Protein AF-A0A914MQ72-F1 (afdb_monomer)

Sequence (215 aa):
MQIPTKMELYEVKQAEWTAPEDVADLFWRRIVYNSAILSMRRIFREEYEASPTGFNAIQIKKEANEELDRLIEENEKRNKDLADARVKREKEVIERLEEETLLEIERRLDRETEKAAIKTEQILSLIEQSKNFITKENLDEKVREALENPINLDYAIDLNGAKIENVQPQKCFEGIKATQRGRAFDHQPGYTLRKLDTIVRPKRREIVRDNAQNK

Solvent-accessible surface area (backbone atoms only — not comparable to full-atom values): 13576 Å² total; per-residue (Å²): 135,84,80,78,51,81,62,65,75,71,61,77,86,75,79,81,91,70,59,71,66,58,52,53,52,53,51,49,51,49,50,56,50,49,52,52,53,51,51,50,51,47,50,55,46,53,52,40,44,72,33,72,70,33,41,51,53,52,48,53,51,50,55,51,49,55,50,50,52,53,53,48,55,51,49,52,52,54,50,50,58,50,48,55,54,46,54,53,52,50,50,60,50,50,56,51,48,52,54,52,51,49,54,50,50,51,56,49,49,52,53,51,50,52,52,48,51,54,50,50,54,51,52,53,52,48,56,59,52,55,74,73,56,82,44,90,84,50,39,71,62,52,53,51,53,50,70,74,54,77,81,83,84,63,63,49,70,46,99,85,70,49,79,44,72,77,71,81,85,74,89,68,72,88,92,62,82,87,63,97,64,75,72,88,73,81,64,70,96,85,76,82,88,86,81,77,93,82,83,74,86,77,81,84,78,81,82,82,80,83,76,84,87,81,136

Mean predicted aligned error: 17.29 Å

Organism: Meloidogyne incognita (NCBI:txid6306)

Structure (mmCIF, N/CA/C/O backbone):
data_AF-A0A914MQ72-F1
#
_entry.id   AF-A0A914MQ72-F1
#
loop_
_atom_site.group_PDB
_atom_site.id
_atom_site.type_symbol
_atom_site.label_atom_id
_atom_site.label_alt_id
_atom_site.label_comp_id
_atom_site.label_asym_id
_atom_site.label_entity_id
_atom_site.label_seq_id
_atom_site.pdbx_PDB_ins_code
_atom_site.Cartn_x
_atom_site.Cartn_y
_atom_site.Cartn_z
_atom_site.occupancy
_atom_site.B_iso_or_equiv
_atom_site.auth_seq_id
_atom_site.auth_comp_id
_atom_site.auth_asym_id
_atom_site.auth_atom_id
_atom_site.pdbx_PDB_model_num
ATOM 1 N N . MET A 1 1 ? 2.028 -18.705 -32.815 1.00 50.59 1 MET A N 1
ATOM 2 C CA . MET A 1 1 ? 2.955 -19.852 -32.912 1.00 50.59 1 MET A CA 1
ATOM 3 C C . MET A 1 1 ? 2.137 -21.064 -33.305 1.00 50.59 1 MET A C 1
ATOM 5 O O . MET A 1 1 ? 1.111 -21.301 -32.682 1.00 50.59 1 MET A O 1
ATOM 9 N N . GLN A 1 2 ? 2.516 -21.744 -34.380 1.00 73.44 2 GLN A N 1
ATOM 10 C CA . GLN A 1 2 ? 1.786 -22.901 -34.892 1.00 73.44 2 GLN A CA 1
ATOM 11 C C . GLN A 1 2 ? 2.131 -24.112 -34.014 1.00 73.44 2 GLN A C 1
ATOM 13 O O . GLN A 1 2 ? 3.310 -24.360 -33.765 1.00 73.44 2 GLN A O 1
ATOM 18 N N . ILE A 1 3 ? 1.119 -24.793 -33.467 1.00 75.50 3 ILE A N 1
ATOM 19 C CA . ILE A 1 3 ? 1.327 -25.969 -32.611 1.00 75.50 3 ILE A CA 1
ATOM 20 C C . ILE A 1 3 ? 1.775 -27.115 -33.527 1.00 75.50 3 ILE A C 1
ATOM 22 O O . ILE A 1 3 ? 1.058 -27.393 -34.493 1.00 75.50 3 ILE A O 1
ATOM 26 N N . PRO A 1 4 ? 2.934 -27.751 -33.270 1.00 83.56 4 PRO A N 1
ATOM 27 C CA . PRO A 1 4 ? 3.407 -28.849 -34.099 1.00 83.56 4 PRO A CA 1
ATOM 28 C C . PRO A 1 4 ? 2.423 -30.011 -34.032 1.00 83.56 4 PRO A C 1
ATOM 30 O O . PRO A 1 4 ? 1.800 -30.286 -33.000 1.00 83.56 4 PRO A O 1
ATOM 33 N N . THR A 1 5 ? 2.271 -30.696 -35.155 1.00 88.62 5 THR A N 1
ATOM 34 C CA . THR A 1 5 ? 1.409 -31.869 -35.235 1.00 88.62 5 THR A CA 1
ATOM 35 C C . THR A 1 5 ? 1.996 -33.020 -34.421 1.00 88.62 5 THR A C 1
ATOM 37 O O . THR A 1 5 ? 3.197 -33.094 -34.155 1.00 88.62 5 THR A O 1
ATOM 40 N N . LYS A 1 6 ? 1.142 -33.975 -34.037 1.00 83.00 6 LYS A N 1
ATOM 41 C CA . LYS A 1 6 ? 1.570 -35.153 -33.271 1.00 83.00 6 LYS 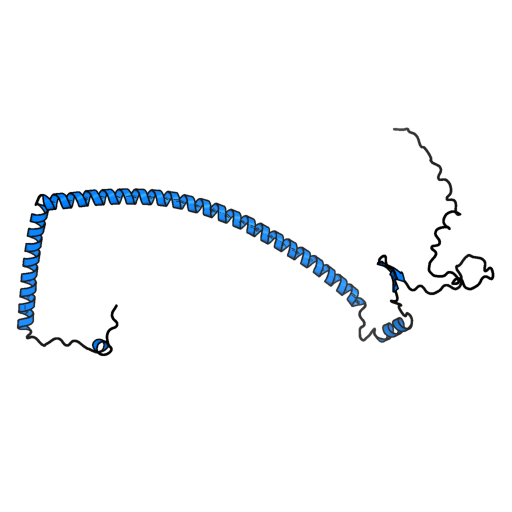A CA 1
ATOM 42 C C . LYS A 1 6 ? 2.666 -35.958 -33.984 1.00 83.00 6 LYS A C 1
ATOM 44 O O . LYS A 1 6 ? 3.462 -36.575 -33.300 1.00 83.00 6 LYS A O 1
ATOM 49 N N . MET A 1 7 ? 2.723 -35.956 -35.319 1.00 80.50 7 MET A N 1
ATOM 50 C CA . MET A 1 7 ? 3.771 -36.660 -36.071 1.00 80.50 7 MET A CA 1
ATOM 51 C C . MET A 1 7 ? 5.111 -35.921 -36.048 1.00 80.50 7 MET A C 1
ATOM 53 O O . MET A 1 7 ? 6.126 -36.546 -35.763 1.00 80.50 7 MET A O 1
ATOM 57 N N . GLU A 1 8 ? 5.114 -34.602 -36.249 1.00 83.44 8 GLU A N 1
ATOM 58 C CA . GLU A 1 8 ? 6.335 -33.780 -36.184 1.00 83.44 8 GLU A CA 1
ATOM 59 C C . GLU A 1 8 ? 6.983 -33.826 -34.792 1.00 83.44 8 GLU A C 1
ATOM 61 O O . GLU A 1 8 ? 8.204 -33.788 -34.674 1.00 83.44 8 GLU A O 1
ATOM 66 N N . LEU A 1 9 ? 6.173 -33.966 -33.733 1.00 83.94 9 LEU A N 1
ATOM 67 C CA . LEU A 1 9 ? 6.640 -34.136 -32.350 1.00 83.94 9 LEU A CA 1
ATOM 68 C C . LEU A 1 9 ? 7.516 -35.384 -32.145 1.00 83.94 9 LEU A C 1
ATOM 70 O O . LEU A 1 9 ? 8.336 -35.392 -31.227 1.00 83.94 9 LEU A O 1
ATOM 74 N N . TYR A 1 10 ? 7.344 -36.424 -32.966 1.00 86.88 10 TYR A N 1
ATOM 75 C CA . TYR A 1 10 ? 8.083 -37.687 -32.856 1.00 86.88 10 TYR A CA 1
ATOM 76 C C . TYR A 1 10 ? 9.004 -37.961 -34.059 1.00 86.88 10 TYR A C 1
ATOM 78 O O . TYR A 1 10 ? 9.643 -39.012 -34.103 1.00 86.88 10 TYR A O 1
ATOM 86 N N . GLU A 1 11 ? 9.097 -37.046 -35.030 1.00 87.38 11 GLU A N 1
ATOM 87 C CA . GLU A 1 11 ? 9.969 -37.201 -36.195 1.00 87.38 11 GLU A CA 1
ATOM 88 C C . GLU A 1 11 ? 11.421 -36.854 -35.836 1.00 87.38 11 GLU A C 1
ATOM 90 O O . GLU A 1 11 ? 11.781 -35.698 -35.608 1.00 87.38 11 GLU A O 1
ATOM 95 N N . VAL A 1 12 ? 12.289 -37.866 -35.818 1.00 87.62 12 VAL A N 1
ATOM 96 C CA . VAL A 1 12 ? 13.736 -37.659 -35.706 1.00 87.62 12 VAL A CA 1
ATOM 97 C C . VAL A 1 12 ? 14.307 -37.520 -37.110 1.00 87.62 12 VAL A C 1
ATOM 99 O O . VAL A 1 12 ? 14.385 -38.498 -37.851 1.00 87.62 12 VAL A O 1
ATOM 102 N N . LYS A 1 13 ? 14.736 -36.307 -37.474 1.00 86.44 13 LYS A N 1
ATOM 103 C CA . LYS A 1 13 ? 15.414 -36.063 -38.752 1.00 86.44 13 LYS A CA 1
ATOM 104 C C . LYS A 1 13 ? 16.750 -36.799 -38.774 1.00 86.44 13 LYS A C 1
ATOM 106 O O . LYS A 1 13 ? 17.683 -36.420 -38.068 1.00 86.44 13 LYS A O 1
ATOM 111 N N . GLN A 1 14 ? 16.833 -37.847 -39.582 1.00 86.12 14 GLN A N 1
ATOM 112 C CA . GLN A 1 14 ? 18.078 -38.562 -39.826 1.00 86.12 14 GLN A CA 1
ATOM 113 C C . GLN A 1 14 ? 18.842 -37.851 -40.941 1.00 86.12 14 GLN A C 1
ATOM 115 O O . GLN A 1 14 ? 18.290 -37.590 -42.007 1.00 86.12 14 GLN A O 1
ATOM 120 N N . ALA A 1 15 ? 20.101 -37.502 -40.680 1.00 84.44 15 ALA A N 1
ATOM 121 C CA . ALA A 1 15 ? 20.978 -37.004 -41.728 1.00 84.44 15 ALA A CA 1
ATOM 122 C C . ALA A 1 15 ? 21.384 -38.167 -42.640 1.00 84.44 15 ALA A C 1
ATOM 124 O O . ALA A 1 15 ? 21.688 -39.260 -42.157 1.00 84.44 15 ALA A O 1
ATOM 125 N N . GLU A 1 16 ? 21.401 -37.921 -43.946 1.00 89.38 16 GLU A N 1
ATOM 126 C CA . GLU A 1 16 ? 21.953 -38.874 -44.904 1.00 89.38 16 GLU A CA 1
ATOM 127 C C . GLU A 1 16 ? 23.446 -39.083 -44.624 1.00 89.38 16 GLU A C 1
ATOM 129 O O . GLU A 1 16 ? 24.170 -38.150 -44.267 1.00 89.38 16 GLU A O 1
ATOM 134 N N . TRP A 1 17 ? 23.909 -40.327 -44.759 1.00 88.00 17 TRP A N 1
ATOM 135 C CA . TRP A 1 17 ? 25.319 -40.644 -44.572 1.00 88.00 17 TRP A CA 1
ATOM 136 C C . TRP A 1 17 ? 26.129 -40.143 -45.774 1.00 88.00 17 TRP A C 1
ATOM 138 O O . TRP A 1 17 ? 25.848 -40.511 -46.913 1.00 88.00 17 TRP A O 1
ATOM 148 N N . THR A 1 18 ? 27.147 -39.324 -45.518 1.00 90.19 18 THR A N 1
ATOM 149 C CA . THR A 1 18 ? 28.091 -38.820 -46.528 1.00 90.19 18 THR A CA 1
ATOM 150 C C . THR A 1 18 ? 29.485 -39.375 -46.250 1.00 90.19 18 THR A C 1
ATOM 152 O O . THR A 1 18 ? 29.865 -39.552 -45.089 1.00 90.19 18 THR A O 1
ATOM 155 N N . ALA A 1 19 ? 30.267 -39.628 -47.302 1.00 94.69 19 ALA A N 1
ATOM 156 C CA . ALA A 1 19 ? 31.646 -40.065 -47.145 1.00 94.69 19 ALA A CA 1
ATOM 157 C C . ALA A 1 19 ? 32.471 -39.007 -46.376 1.00 94.69 19 ALA A C 1
ATOM 159 O O . ALA A 1 19 ? 32.333 -37.810 -46.642 1.00 94.69 19 ALA A O 1
ATOM 160 N N . PRO A 1 20 ? 33.354 -39.409 -45.440 1.00 92.81 20 PRO A N 1
ATOM 161 C CA . PRO A 1 20 ? 34.133 -38.459 -44.642 1.00 92.81 20 PRO A CA 1
ATOM 162 C C . PRO A 1 20 ? 35.023 -37.516 -45.466 1.00 92.81 20 PRO A C 1
ATOM 164 O O . PRO A 1 20 ? 35.240 -36.373 -45.068 1.00 92.81 20 PRO A O 1
ATOM 167 N N . GLU A 1 21 ? 35.522 -37.986 -46.611 1.00 93.31 21 GLU A N 1
ATOM 168 C CA . GLU A 1 21 ? 36.346 -37.201 -47.538 1.00 93.31 21 GLU A CA 1
ATOM 169 C C . GLU A 1 21 ? 35.548 -36.054 -48.175 1.00 93.31 21 GLU A C 1
ATOM 171 O O . GLU A 1 21 ? 35.975 -34.899 -48.124 1.00 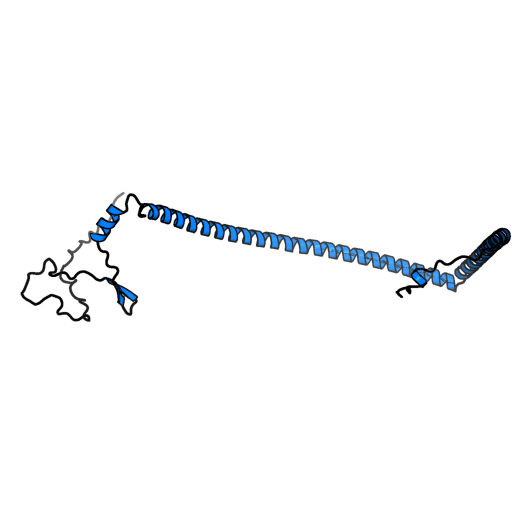93.31 21 GLU A O 1
ATOM 176 N N . ASP A 1 22 ? 34.336 -36.344 -48.658 1.00 92.81 22 ASP A N 1
ATOM 177 C CA . ASP A 1 22 ? 33.435 -35.346 -49.244 1.00 92.81 22 ASP A CA 1
ATOM 178 C C . ASP A 1 22 ? 33.014 -34.290 -48.215 1.00 92.81 22 ASP A C 1
ATOM 180 O O . ASP A 1 22 ? 32.944 -33.100 -48.521 1.00 92.81 22 ASP A O 1
ATOM 184 N N . VAL A 1 23 ? 32.765 -34.700 -46.965 1.00 92.94 23 VAL A N 1
ATOM 185 C CA . VAL A 1 23 ? 32.425 -33.771 -45.875 1.00 92.94 23 VAL A CA 1
ATOM 186 C C . VAL A 1 23 ? 33.578 -32.805 -45.606 1.00 92.94 23 VAL A C 1
ATOM 188 O O . VAL A 1 23 ? 33.343 -31.606 -45.430 1.00 92.94 23 VAL A O 1
ATOM 191 N N . ALA A 1 24 ? 34.816 -33.304 -45.590 1.00 92.69 24 ALA A N 1
ATOM 192 C CA . ALA A 1 24 ? 35.999 -32.479 -45.378 1.00 92.69 24 ALA A CA 1
ATOM 193 C C . ALA A 1 24 ? 36.209 -31.475 -46.525 1.00 92.69 24 ALA A C 1
ATOM 195 O O . ALA A 1 24 ? 36.435 -30.290 -46.258 1.00 92.69 24 ALA A O 1
ATOM 196 N N . ASP A 1 25 ? 36.068 -31.911 -47.782 1.00 94.50 25 ASP A N 1
ATOM 197 C CA . ASP A 1 25 ? 36.191 -31.032 -4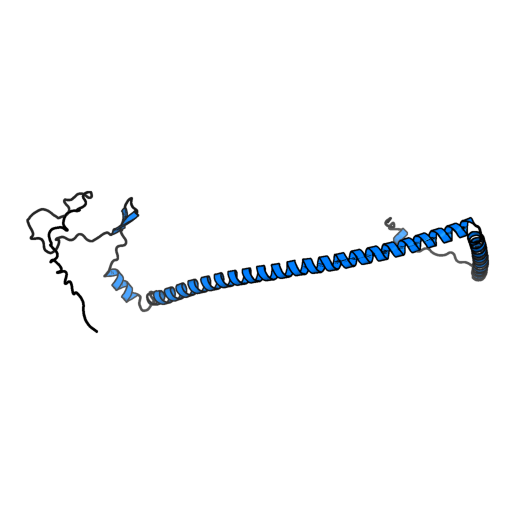8.953 1.00 94.50 25 ASP A CA 1
ATOM 198 C C . ASP A 1 25 ? 35.075 -29.972 -48.986 1.00 94.50 25 ASP A C 1
ATOM 200 O O . ASP A 1 25 ? 35.344 -28.775 -49.099 1.00 94.50 25 ASP A O 1
ATOM 204 N N . LEU A 1 26 ? 33.811 -30.361 -48.782 1.00 94.62 26 LEU A N 1
ATOM 205 C CA . LEU A 1 26 ? 32.682 -29.422 -48.734 1.00 94.62 26 LEU A CA 1
ATOM 206 C C . LEU A 1 26 ? 32.823 -28.397 -47.607 1.00 94.62 26 LEU A C 1
ATOM 208 O O . LEU A 1 26 ? 32.519 -27.214 -47.795 1.00 94.62 26 LEU A O 1
ATOM 212 N N . PHE A 1 27 ? 33.299 -28.828 -46.439 1.00 95.81 27 PHE A N 1
ATOM 213 C CA . PHE A 1 27 ? 33.549 -27.932 -45.318 1.00 95.81 27 PHE A CA 1
ATOM 214 C C . PHE A 1 27 ? 34.647 -26.920 -45.650 1.00 95.81 27 PHE A C 1
ATOM 216 O O . PHE A 1 27 ? 34.460 -25.717 -45.439 1.00 95.81 27 PHE A O 1
ATOM 223 N N . TRP A 1 28 ? 35.754 -27.380 -46.235 1.00 96.00 28 TRP A N 1
ATOM 224 C CA . TRP A 1 28 ? 36.845 -26.507 -46.652 1.00 96.00 28 TRP A CA 1
ATOM 225 C C . TRP A 1 28 ? 36.395 -25.511 -47.726 1.00 96.00 28 TRP A C 1
ATOM 227 O O . TRP A 1 28 ? 36.573 -24.304 -47.556 1.00 96.00 28 TRP A O 1
ATOM 237 N N . ARG A 1 29 ? 35.702 -25.975 -48.774 1.00 96.88 29 ARG A N 1
ATOM 238 C CA . ARG A 1 29 ? 35.129 -25.117 -49.825 1.00 96.88 29 ARG A CA 1
ATOM 239 C C . ARG A 1 29 ? 34.179 -24.073 -49.259 1.00 96.88 29 ARG A C 1
ATOM 241 O O . ARG A 1 29 ? 34.249 -22.913 -49.655 1.00 96.88 29 ARG A O 1
ATOM 248 N N . ARG A 1 30 ? 33.316 -24.453 -48.311 1.00 96.88 30 ARG A N 1
ATOM 249 C CA . ARG A 1 30 ? 32.408 -23.519 -47.631 1.00 96.88 30 ARG A CA 1
ATOM 250 C C . ARG A 1 30 ? 33.182 -22.455 -46.865 1.00 96.88 30 ARG A C 1
ATOM 252 O O . ARG A 1 30 ? 32.812 -21.286 -46.933 1.00 96.88 30 ARG A O 1
ATOM 259 N N . ILE A 1 31 ? 34.230 -22.835 -46.136 1.00 97.12 31 ILE A N 1
ATOM 260 C CA . ILE A 1 31 ? 35.060 -21.883 -45.389 1.00 97.12 31 ILE A CA 1
ATOM 261 C C . ILE A 1 31 ? 35.751 -20.912 -46.342 1.00 97.12 31 ILE A C 1
ATOM 263 O O . ILE A 1 31 ? 35.669 -19.704 -46.127 1.00 97.12 31 ILE A O 1
ATOM 267 N N . VAL A 1 32 ? 36.385 -21.421 -47.399 1.00 97.31 32 VAL A N 1
ATOM 268 C CA . VAL A 1 32 ? 37.101 -20.608 -48.394 1.00 97.31 32 VAL A CA 1
ATOM 269 C C . VAL A 1 32 ? 36.147 -19.684 -49.150 1.00 97.31 32 VAL A C 1
ATOM 271 O O . VAL A 1 32 ? 36.432 -18.504 -49.337 1.00 97.31 32 VAL A O 1
ATOM 274 N N . TYR A 1 33 ? 34.977 -20.182 -49.543 1.00 97.38 33 TYR A N 1
ATOM 275 C CA . TYR A 1 33 ? 33.951 -19.368 -50.185 1.00 97.38 33 TYR A CA 1
ATOM 276 C C . TYR A 1 33 ? 33.426 -18.282 -49.242 1.00 97.38 33 TYR A C 1
ATOM 278 O O . TYR A 1 33 ? 33.365 -17.112 -49.614 1.00 97.38 33 TYR A O 1
ATOM 286 N N . ASN A 1 34 ? 33.083 -18.640 -48.002 1.00 97.19 34 ASN A N 1
ATOM 287 C CA . ASN A 1 34 ? 32.568 -17.679 -47.032 1.00 97.19 34 ASN A CA 1
ATOM 288 C C . ASN A 1 34 ? 33.605 -16.613 -46.693 1.00 97.19 34 ASN A C 1
ATOM 290 O O . ASN A 1 34 ? 33.243 -15.444 -46.590 1.00 97.19 34 ASN A O 1
ATOM 294 N N . SER A 1 35 ? 34.878 -16.981 -46.542 1.00 97.25 35 SER A N 1
ATOM 295 C CA . SER A 1 35 ? 35.937 -16.007 -46.284 1.00 97.25 35 SER A CA 1
ATOM 296 C C . SER A 1 35 ? 36.097 -15.035 -47.457 1.00 97.25 35 SER A C 1
ATOM 298 O O . SER A 1 35 ? 36.167 -13.829 -47.225 1.00 97.25 35 SER A O 1
ATOM 300 N N . ALA A 1 36 ? 36.037 -15.523 -48.701 1.00 97.00 36 ALA A N 1
ATOM 301 C CA . ALA A 1 36 ? 36.068 -14.689 -49.902 1.00 97.00 36 ALA A CA 1
ATOM 302 C C . ALA A 1 36 ? 34.829 -13.783 -50.040 1.00 97.00 36 ALA A C 1
ATOM 304 O O . ALA A 1 36 ? 34.940 -12.609 -50.383 1.00 97.00 36 ALA A O 1
ATOM 305 N N . ILE A 1 37 ? 33.629 -14.285 -49.742 1.00 97.25 37 ILE A N 1
ATOM 306 C CA . ILE A 1 37 ? 32.400 -13.477 -49.776 1.00 97.25 37 ILE A CA 1
ATOM 307 C C . ILE A 1 37 ? 32.401 -12.421 -48.672 1.00 97.25 37 ILE A C 1
ATOM 309 O O . ILE A 1 37 ? 31.969 -11.291 -48.899 1.00 97.25 37 ILE A O 1
ATOM 313 N N . LEU A 1 38 ? 32.895 -12.757 -47.480 1.00 96.44 38 LEU A N 1
ATOM 314 C CA . LEU A 1 38 ? 33.023 -11.806 -46.379 1.00 96.44 38 LEU A CA 1
ATOM 315 C C . LEU A 1 38 ? 34.056 -10.720 -46.693 1.00 96.44 38 LEU A C 1
ATOM 317 O O . LEU A 1 38 ? 33.785 -9.552 -46.414 1.00 96.44 38 LEU A O 1
ATOM 321 N N . SER A 1 39 ? 35.191 -11.066 -47.312 1.00 97.06 39 SER A N 1
ATOM 322 C CA . SER A 1 39 ? 36.179 -10.072 -47.746 1.00 97.06 39 SER A CA 1
ATOM 323 C C . SER A 1 39 ? 35.622 -9.169 -48.850 1.00 97.06 39 SER A C 1
ATOM 325 O O . SER A 1 39 ? 35.733 -7.951 -48.738 1.00 97.06 39 SER A O 1
ATOM 327 N N . MET A 1 40 ? 34.915 -9.721 -49.842 1.00 96.25 40 MET A N 1
ATOM 328 C CA . MET A 1 40 ? 34.231 -8.928 -50.871 1.00 96.25 40 MET A CA 1
ATOM 329 C C . MET A 1 40 ? 33.163 -8.001 -50.277 1.00 96.25 40 MET A C 1
ATOM 331 O O . MET A 1 40 ? 33.120 -6.820 -50.612 1.00 96.25 40 MET A O 1
ATOM 335 N N . ARG A 1 41 ? 32.325 -8.485 -49.347 1.00 96.44 41 ARG A N 1
ATOM 336 C CA . ARG A 1 41 ? 31.336 -7.635 -48.651 1.00 96.44 41 ARG A CA 1
ATOM 337 C C . ARG A 1 41 ? 31.994 -6.521 -47.855 1.00 96.44 41 ARG A C 1
ATOM 339 O O . ARG A 1 41 ? 31.415 -5.444 -47.759 1.00 96.44 41 ARG A O 1
ATOM 346 N N . ARG A 1 42 ? 33.154 -6.785 -47.254 1.00 95.38 42 ARG A N 1
ATOM 347 C CA . ARG A 1 42 ? 33.923 -5.766 -46.544 1.00 95.38 42 ARG A CA 1
ATOM 348 C C . ARG A 1 42 ? 34.411 -4.686 -47.506 1.00 95.38 42 ARG A C 1
ATOM 350 O O . ARG A 1 42 ? 34.147 -3.525 -47.237 1.00 95.38 42 ARG A O 1
ATOM 357 N N . ILE A 1 43 ? 35.008 -5.066 -48.634 1.00 95.44 43 ILE A N 1
ATOM 358 C CA . ILE A 1 43 ? 35.453 -4.116 -49.665 1.00 95.44 43 ILE A CA 1
ATOM 359 C C . ILE A 1 43 ? 34.266 -3.284 -50.161 1.00 95.44 43 ILE A C 1
ATOM 361 O O . ILE A 1 43 ? 34.316 -2.064 -50.119 1.00 95.44 43 ILE A O 1
ATOM 365 N N . PHE A 1 44 ? 33.145 -3.912 -50.532 1.00 94.31 44 PHE A N 1
ATOM 366 C CA . PHE A 1 44 ? 31.963 -3.168 -50.986 1.00 94.31 44 PHE A CA 1
ATOM 367 C C . PHE A 1 44 ? 31.359 -2.262 -49.915 1.00 94.31 44 PHE A C 1
ATOM 369 O O . PHE A 1 44 ? 30.779 -1.233 -50.248 1.00 94.31 44 PHE A O 1
ATOM 376 N N . ARG A 1 45 ? 31.478 -2.627 -48.635 1.00 90.75 45 ARG A N 1
ATOM 377 C CA . ARG A 1 45 ? 31.096 -1.750 -47.529 1.00 90.75 45 ARG A CA 1
ATOM 378 C C . ARG A 1 45 ? 32.029 -0.547 -47.449 1.00 90.75 45 ARG A C 1
ATOM 380 O O . ARG A 1 45 ? 31.526 0.561 -47.379 1.00 90.75 45 ARG A O 1
ATOM 387 N N . GLU A 1 46 ? 33.339 -0.758 -47.478 1.00 89.38 46 GLU A N 1
ATOM 388 C CA . GLU A 1 46 ? 34.335 0.319 -47.426 1.00 89.38 46 GLU A CA 1
ATOM 389 C C . GLU A 1 46 ? 34.164 1.283 -48.616 1.00 89.38 46 GLU A C 1
ATOM 391 O O . GLU A 1 46 ? 34.115 2.492 -48.419 1.00 89.38 46 GLU A O 1
ATOM 396 N N . GLU A 1 47 ? 33.933 0.764 -49.825 1.00 88.12 47 GLU A N 1
ATOM 397 C CA . GLU A 1 47 ? 33.615 1.559 -51.023 1.00 88.12 47 GLU A CA 1
ATOM 398 C C . GLU A 1 47 ? 32.284 2.313 -50.894 1.00 88.12 47 GLU A C 1
ATOM 400 O O . GLU A 1 47 ? 32.164 3.476 -51.282 1.00 88.12 47 GLU A O 1
ATOM 405 N N . TYR A 1 48 ? 31.261 1.669 -50.327 1.00 87.06 48 TYR A N 1
ATOM 406 C CA . TYR A 1 48 ? 29.979 2.319 -50.073 1.00 87.06 48 TYR A CA 1
ATOM 407 C C . TYR A 1 48 ? 30.118 3.449 -49.050 1.00 87.06 48 TYR A C 1
ATOM 409 O O . TYR A 1 48 ? 29.535 4.510 -49.237 1.00 87.06 48 TYR A O 1
ATOM 417 N N . GLU A 1 49 ? 30.891 3.239 -47.987 1.00 83.19 49 GLU A N 1
ATOM 418 C CA . GLU A 1 49 ? 31.162 4.235 -46.949 1.00 83.19 49 GLU A CA 1
ATOM 419 C C . GLU A 1 49 ? 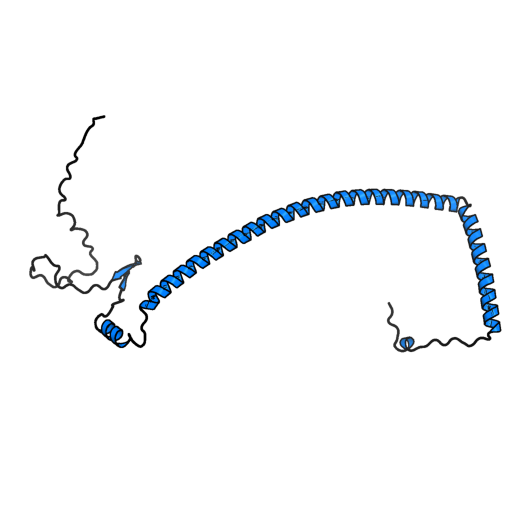32.036 5.388 -47.471 1.00 83.19 49 GLU A C 1
ATOM 421 O O . GLU A 1 49 ? 31.806 6.535 -47.091 1.00 83.19 49 GLU A O 1
ATOM 426 N N . ALA A 1 50 ? 32.982 5.106 -48.375 1.00 84.75 50 ALA A N 1
ATOM 427 C CA . ALA A 1 50 ? 33.799 6.105 -49.067 1.00 84.75 50 ALA A CA 1
ATOM 428 C C . ALA A 1 50 ? 33.020 6.878 -50.149 1.00 84.75 50 ALA A C 1
ATOM 430 O O . ALA A 1 50 ? 33.363 8.018 -50.468 1.00 84.75 50 ALA A O 1
ATOM 431 N N . SER A 1 51 ? 31.961 6.284 -50.706 1.00 87.19 51 SER A N 1
ATOM 432 C CA . SER A 1 51 ? 31.039 6.968 -51.611 1.00 87.19 51 SER A CA 1
ATOM 433 C C . SER A 1 51 ? 30.323 8.119 -50.886 1.00 87.19 51 SER A C 1
ATOM 435 O O . SER A 1 51 ? 29.936 7.975 -49.721 1.00 87.19 51 SER A O 1
ATOM 437 N N . PRO A 1 52 ? 30.059 9.256 -51.563 1.00 80.50 52 PRO A N 1
ATOM 438 C CA . PRO A 1 52 ? 29.374 10.401 -50.958 1.00 80.50 52 PRO A CA 1
ATOM 439 C C . PRO A 1 52 ? 28.018 10.029 -50.338 1.00 80.50 52 PRO A C 1
ATOM 441 O O . PRO A 1 52 ? 27.614 10.605 -49.331 1.00 80.50 52 PRO A O 1
ATOM 444 N N . THR A 1 53 ? 27.321 9.032 -50.892 1.00 80.50 53 THR A N 1
ATOM 445 C CA . THR A 1 53 ? 26.048 8.542 -50.346 1.00 80.50 53 THR A CA 1
ATOM 446 C C . THR A 1 53 ? 26.218 7.843 -48.994 1.00 80.50 53 THR A C 1
ATOM 448 O O . THR A 1 53 ? 25.420 8.085 -48.087 1.00 80.50 53 THR A O 1
ATOM 451 N N . GLY A 1 54 ? 27.238 6.994 -48.829 1.00 81.25 54 GLY A N 1
ATOM 452 C CA . GLY A 1 54 ? 27.487 6.312 -47.558 1.00 81.25 54 GLY A CA 1
ATOM 453 C C . GLY A 1 54 ? 28.070 7.243 -46.504 1.00 81.25 54 GLY A C 1
ATOM 454 O O . GLY A 1 54 ? 27.637 7.178 -45.354 1.00 81.25 54 GLY A O 1
ATOM 455 N N . PHE A 1 55 ? 28.949 8.169 -46.895 1.00 80.50 55 PHE A N 1
ATOM 456 C CA . PHE A 1 55 ? 29.465 9.206 -46.000 1.00 80.50 55 PHE A CA 1
ATOM 457 C C . PHE A 1 55 ? 28.333 10.065 -45.414 1.00 80.50 55 PHE A C 1
ATOM 459 O O . PHE A 1 55 ? 28.222 10.189 -44.193 1.00 80.50 55 PHE A O 1
ATOM 466 N N . ASN A 1 56 ? 27.424 10.559 -46.264 1.00 84.38 56 ASN A N 1
ATOM 467 C CA . ASN A 1 56 ? 26.249 11.315 -45.822 1.00 84.38 56 ASN A CA 1
ATOM 468 C C . ASN A 1 56 ? 25.352 10.479 -44.895 1.00 84.38 56 ASN A C 1
ATOM 470 O O . ASN A 1 56 ? 24.880 10.974 -43.876 1.00 84.38 56 ASN A O 1
ATOM 474 N N . ALA A 1 57 ? 25.148 9.193 -45.197 1.00 85.44 57 ALA A N 1
ATOM 475 C CA . ALA A 1 57 ? 24.357 8.307 -44.345 1.00 85.44 57 ALA A CA 1
ATOM 476 C C . ALA A 1 57 ? 25.007 8.060 -42.970 1.00 85.44 57 ALA A C 1
ATOM 478 O O . ALA A 1 57 ? 24.299 7.957 -41.968 1.00 85.44 57 ALA A O 1
ATOM 479 N N . ILE A 1 58 ? 26.338 7.960 -42.903 1.00 85.94 58 ILE A N 1
ATOM 480 C CA . ILE A 1 58 ? 27.075 7.851 -41.636 1.00 85.94 58 ILE A CA 1
ATOM 481 C C . ILE A 1 58 ? 26.943 9.146 -40.840 1.00 85.94 58 ILE A C 1
ATOM 483 O O . ILE A 1 58 ? 26.708 9.092 -39.635 1.00 85.94 58 ILE A O 1
ATOM 487 N N . GLN A 1 59 ? 27.077 10.296 -41.498 1.00 86.75 59 GLN A N 1
ATOM 488 C CA . GLN A 1 59 ? 26.971 11.593 -40.844 1.00 86.75 59 GLN A CA 1
ATOM 489 C C . GLN A 1 59 ? 25.568 11.825 -40.271 1.00 86.75 59 GLN A C 1
ATOM 491 O O . GLN A 1 59 ? 25.451 12.108 -39.084 1.00 86.75 59 GLN A O 1
ATOM 496 N N . ILE A 1 60 ? 24.514 11.571 -41.052 1.00 89.56 60 ILE A N 1
ATOM 497 C CA . ILE A 1 60 ? 23.120 11.670 -40.587 1.00 89.56 60 ILE A CA 1
ATOM 498 C C . ILE A 1 60 ? 22.880 10.760 -39.376 1.00 89.56 60 ILE A C 1
ATOM 500 O O . ILE A 1 60 ? 22.224 11.153 -38.419 1.00 89.56 60 ILE A O 1
ATOM 504 N N . LYS A 1 61 ? 23.431 9.539 -39.382 1.00 91.81 61 LYS A N 1
ATOM 505 C CA . LYS A 1 61 ? 23.319 8.627 -38.233 1.00 91.81 61 LYS A CA 1
ATOM 506 C C . LYS A 1 61 ? 24.038 9.146 -36.993 1.00 91.81 61 LYS A C 1
ATOM 508 O O . LYS A 1 61 ? 23.532 8.957 -35.894 1.00 91.81 61 LYS A O 1
ATOM 513 N N . LYS A 1 62 ? 25.214 9.757 -37.155 1.00 93.38 62 LYS A N 1
ATOM 514 C CA . LYS A 1 62 ? 25.950 10.360 -36.037 1.00 93.38 62 LYS A CA 1
ATOM 515 C C . LYS A 1 62 ? 25.166 11.524 -35.444 1.00 93.38 62 LYS A C 1
ATOM 517 O O . LYS A 1 62 ? 24.926 11.516 -34.246 1.00 93.38 62 LYS A O 1
ATOM 522 N N . GLU A 1 63 ? 24.695 12.438 -36.286 1.00 94.25 63 GLU A N 1
ATOM 523 C CA . GLU A 1 63 ? 23.881 13.585 -35.869 1.00 94.25 63 GLU A CA 1
ATOM 524 C C . GLU A 1 63 ? 22.595 13.132 -35.159 1.00 94.25 63 GLU A C 1
ATOM 526 O O . GLU A 1 63 ? 22.273 13.638 -34.087 1.00 94.25 63 GLU A O 1
ATOM 531 N N . ALA A 1 64 ? 21.911 12.111 -35.688 1.00 94.50 64 ALA A N 1
ATOM 532 C CA . ALA A 1 64 ? 20.716 11.546 -35.063 1.00 94.50 64 ALA A CA 1
ATOM 533 C C . ALA A 1 64 ? 21.001 10.887 -33.702 1.00 94.50 64 ALA A C 1
ATOM 535 O O . ALA A 1 64 ? 20.196 11.007 -32.781 1.00 94.50 64 ALA A O 1
ATOM 536 N N . ASN A 1 65 ? 22.134 10.193 -33.558 1.00 95.25 65 ASN A N 1
ATOM 537 C CA . ASN A 1 65 ? 22.527 9.603 -32.278 1.00 95.25 65 ASN A CA 1
ATOM 538 C C . ASN A 1 65 ? 22.877 10.688 -31.251 1.00 95.25 65 ASN A C 1
ATOM 540 O O . ASN A 1 65 ? 22.441 10.602 -30.111 1.00 95.25 65 ASN A O 1
ATOM 544 N N . GLU A 1 66 ? 23.602 11.732 -31.657 1.00 96.62 66 GLU A N 1
ATOM 545 C CA . GLU A 1 66 ? 23.923 12.863 -30.781 1.00 96.62 66 GLU A CA 1
ATOM 546 C C . GLU A 1 66 ? 22.665 13.618 -30.332 1.00 96.62 66 GLU A C 1
ATOM 548 O O . GLU A 1 66 ? 22.571 14.047 -29.182 1.00 96.62 66 GLU A O 1
ATOM 553 N N . GLU A 1 67 ? 21.684 13.788 -31.223 1.00 96.44 67 GLU A N 1
ATOM 554 C CA . GLU A 1 67 ? 20.382 14.358 -30.872 1.00 96.44 67 GLU A CA 1
ATOM 555 C C . GLU A 1 67 ? 19.632 13.458 -29.884 1.00 96.44 67 GLU A C 1
ATOM 557 O O . GLU A 1 67 ? 19.120 13.942 -28.872 1.00 96.44 67 GLU A O 1
ATOM 562 N N . LEU A 1 68 ? 19.608 12.148 -30.142 1.00 97.31 68 LEU A N 1
ATOM 563 C CA . LEU A 1 68 ? 18.976 11.173 -29.260 1.00 97.31 68 LEU A CA 1
ATOM 564 C C . LEU A 1 68 ? 19.590 11.202 -27.855 1.00 97.31 68 LEU A C 1
ATOM 566 O O . LEU A 1 68 ? 18.845 11.247 -26.877 1.00 97.31 68 LEU A O 1
ATOM 570 N N . ASP A 1 69 ? 20.918 11.239 -27.750 1.00 97.50 69 ASP A N 1
ATOM 571 C CA . ASP A 1 69 ? 21.625 11.292 -26.469 1.00 97.50 69 ASP A CA 1
ATOM 572 C C . ASP A 1 69 ? 21.240 12.553 -25.677 1.00 97.50 69 ASP A C 1
ATOM 574 O O . ASP A 1 69 ? 20.888 12.470 -24.499 1.00 97.50 69 ASP A O 1
ATOM 578 N N . ARG A 1 70 ? 21.174 13.719 -26.337 1.00 97.69 70 ARG A N 1
ATOM 579 C CA . ARG A 1 70 ? 20.717 14.972 -25.703 1.00 97.69 70 ARG A CA 1
ATOM 580 C C . ARG A 1 70 ? 19.277 14.876 -25.201 1.00 97.69 70 ARG A C 1
ATOM 582 O O . ARG A 1 70 ? 18.973 15.342 -24.101 1.00 97.69 70 ARG A O 1
ATOM 589 N N . LEU A 1 71 ? 18.384 14.279 -25.991 1.00 97.94 71 LEU A N 1
ATOM 590 C CA . LEU A 1 71 ? 16.980 14.101 -25.614 1.00 97.94 71 LEU A CA 1
ATOM 591 C C . LEU A 1 71 ? 16.824 13.139 -24.431 1.00 97.94 71 LEU A C 1
ATOM 593 O O . LEU A 1 71 ? 15.968 13.367 -23.571 1.00 97.94 71 LEU A O 1
ATOM 597 N N . ILE A 1 72 ? 17.647 12.089 -24.366 1.00 98.12 72 ILE A N 1
ATOM 598 C CA . ILE A 1 72 ? 17.694 11.160 -23.233 1.00 98.12 72 ILE A CA 1
ATOM 599 C C . ILE A 1 72 ? 18.154 11.898 -21.976 1.00 98.12 72 ILE A C 1
ATOM 601 O O . ILE A 1 72 ? 17.465 11.832 -20.960 1.00 98.12 72 ILE A O 1
ATOM 605 N N . GLU A 1 73 ? 19.240 12.670 -22.043 1.00 98.12 73 GLU A N 1
ATOM 606 C CA . GLU A 1 73 ? 19.731 13.450 -20.900 1.00 98.12 73 GLU A CA 1
ATOM 607 C C . GLU A 1 73 ? 18.685 14.442 -20.371 1.00 98.12 73 GLU A C 1
ATOM 609 O O . GLU A 1 73 ? 18.514 14.607 -19.158 1.00 98.12 73 GLU A O 1
ATOM 614 N N . GLU A 1 74 ? 17.961 15.116 -21.266 1.00 98.25 74 GLU A N 1
ATOM 615 C CA . GLU A 1 74 ? 16.887 16.028 -20.877 1.00 98.25 74 GLU A CA 1
ATOM 616 C C . GLU A 1 74 ? 15.709 15.274 -20.239 1.00 98.25 74 GLU A C 1
ATOM 618 O O . GLU A 1 74 ? 15.137 15.722 -19.242 1.00 98.25 74 GLU A O 1
ATOM 623 N N . ASN A 1 75 ? 15.368 14.099 -20.774 1.00 98.38 75 ASN A N 1
ATOM 624 C CA . ASN A 1 75 ? 14.342 13.230 -20.206 1.00 98.38 75 ASN A CA 1
ATOM 625 C C . ASN A 1 75 ? 14.721 12.750 -18.802 1.00 98.38 75 ASN A C 1
ATOM 627 O O . ASN A 1 75 ? 13.903 12.826 -17.888 1.00 98.38 75 ASN A O 1
ATOM 631 N N . GLU A 1 76 ? 15.970 12.336 -18.605 1.00 98.25 76 GLU A N 1
ATOM 632 C CA . GLU A 1 76 ? 16.477 11.924 -17.301 1.00 98.25 76 GLU A CA 1
ATOM 633 C C . GLU A 1 76 ? 16.419 13.054 -16.275 1.00 98.25 76 GLU A C 1
ATOM 635 O O . GLU A 1 76 ? 16.007 12.817 -15.139 1.00 98.25 76 GLU A O 1
ATOM 640 N N . LYS A 1 77 ? 16.785 14.284 -16.659 1.00 98.19 77 LYS A N 1
ATOM 641 C CA . LYS A 1 77 ? 16.660 15.466 -15.788 1.00 98.19 77 LYS A CA 1
ATOM 642 C C . LYS A 1 77 ? 15.203 15.698 -15.384 1.00 98.19 77 LYS A C 1
ATOM 644 O O . LYS A 1 77 ? 14.906 15.743 -14.194 1.00 98.19 77 LYS A O 1
ATOM 649 N N . ARG A 1 78 ? 14.281 15.714 -16.354 1.00 98.06 78 ARG A N 1
ATOM 650 C CA . ARG A 1 78 ? 12.838 15.868 -16.089 1.00 98.06 78 ARG A CA 1
ATOM 651 C C . ARG A 1 78 ? 12.284 14.753 -15.196 1.00 98.06 78 ARG A C 1
ATOM 653 O O . ARG A 1 78 ? 11.463 15.013 -14.318 1.00 98.06 78 ARG A O 1
ATOM 660 N N . ASN A 1 79 ? 12.737 13.515 -15.389 1.00 98.12 79 ASN A N 1
ATOM 661 C CA . ASN A 1 79 ? 12.322 12.383 -14.563 1.00 98.12 79 ASN A CA 1
ATOM 662 C C . ASN A 1 79 ? 12.844 12.491 -13.130 1.00 98.12 79 ASN A C 1
ATOM 664 O O . ASN A 1 79 ? 12.105 12.143 -12.211 1.00 98.12 79 ASN A O 1
ATOM 668 N N . LYS A 1 80 ? 14.075 12.982 -12.931 1.00 98.12 80 LYS A N 1
ATOM 669 C CA . LYS A 1 80 ? 14.641 13.243 -11.598 1.00 98.12 80 LYS A CA 1
ATOM 670 C C . LYS A 1 80 ? 13.823 14.299 -10.858 1.00 98.12 80 LYS A C 1
ATOM 672 O O . LYS A 1 80 ? 13.342 14.018 -9.764 1.00 98.12 80 LYS A O 1
ATOM 677 N N . ASP A 1 81 ? 13.542 15.432 -11.499 1.00 97.75 81 ASP A N 1
ATOM 678 C CA . ASP A 1 81 ? 12.727 16.499 -10.902 1.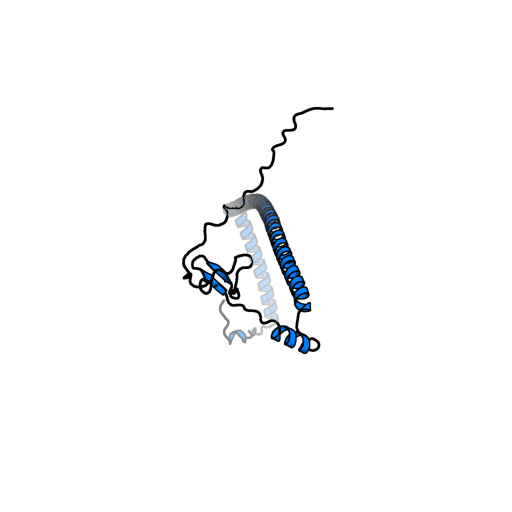00 97.75 81 ASP A CA 1
ATOM 679 C C . ASP A 1 81 ? 11.320 15.998 -10.524 1.00 97.75 81 ASP A C 1
ATOM 681 O O . ASP A 1 81 ? 10.791 16.289 -9.446 1.00 97.75 81 ASP A O 1
ATOM 685 N N . LEU A 1 82 ? 10.708 15.192 -11.399 1.00 98.00 82 LEU A N 1
ATOM 686 C CA . LEU A 1 82 ? 9.395 14.604 -11.149 1.00 98.00 82 LEU A CA 1
ATOM 687 C C . LEU A 1 82 ? 9.429 13.556 -10.029 1.00 98.00 82 LEU A C 1
ATOM 689 O O . LEU A 1 82 ? 8.472 13.466 -9.257 1.00 98.00 82 LEU A O 1
ATOM 693 N N . ALA A 1 83 ? 10.498 12.764 -9.935 1.00 98.06 83 ALA A N 1
ATOM 694 C CA . ALA A 1 83 ? 10.694 11.802 -8.857 1.00 98.06 83 ALA A CA 1
ATOM 695 C C . ALA A 1 83 ? 10.823 12.518 -7.507 1.00 98.06 83 ALA A C 1
ATOM 697 O O . ALA A 1 83 ? 10.108 12.165 -6.570 1.00 98.06 83 ALA A O 1
ATOM 698 N N . ASP A 1 84 ? 11.612 13.588 -7.430 1.00 97.69 84 ASP A N 1
ATOM 699 C CA . ASP A 1 84 ? 11.752 14.390 -6.212 1.00 97.69 84 ASP A CA 1
ATOM 700 C C . ASP A 1 84 ? 10.417 15.027 -5.792 1.00 97.69 84 ASP A C 1
ATOM 702 O O . ASP A 1 84 ? 10.056 15.033 -4.611 1.00 97.69 84 ASP A O 1
ATOM 706 N N . ALA A 1 85 ? 9.628 15.511 -6.756 1.00 97.50 85 ALA A N 1
ATOM 707 C CA . ALA A 1 85 ? 8.284 16.025 -6.499 1.00 97.50 85 ALA A CA 1
ATOM 708 C C . ALA A 1 85 ? 7.294 14.934 -6.043 1.00 97.50 85 ALA A C 1
ATOM 710 O O . ALA A 1 85 ? 6.387 15.213 -5.255 1.00 97.50 85 ALA A O 1
ATOM 711 N N . ARG A 1 86 ? 7.428 13.689 -6.523 1.00 97.75 86 ARG A N 1
ATOM 712 C CA . ARG A 1 86 ? 6.635 12.548 -6.026 1.00 97.75 86 ARG A CA 1
ATOM 713 C C . ARG A 1 86 ? 7.001 12.217 -4.587 1.00 97.75 86 ARG A C 1
ATOM 715 O O . ARG A 1 86 ? 6.100 12.168 -3.763 1.00 97.75 86 ARG A O 1
ATOM 722 N N . VAL A 1 87 ? 8.292 12.117 -4.274 1.00 98.12 87 VAL A N 1
ATOM 723 C CA . VAL A 1 87 ? 8.772 11.820 -2.916 1.00 98.12 87 VAL A CA 1
ATOM 724 C C . VAL A 1 87 ? 8.277 12.859 -1.909 1.00 98.12 87 VAL A C 1
ATOM 726 O O . VAL A 1 87 ? 7.852 12.497 -0.817 1.00 98.12 87 VAL A O 1
ATOM 729 N N . LYS A 1 88 ? 8.281 14.151 -2.263 1.00 97.56 88 LYS A N 1
ATOM 730 C CA . LYS A 1 88 ? 7.727 15.206 -1.393 1.00 97.56 88 LYS A CA 1
ATOM 731 C C . LYS A 1 88 ? 6.233 15.007 -1.123 1.00 97.56 88 LYS A C 1
ATOM 733 O O . LYS A 1 88 ? 5.825 15.016 0.031 1.00 97.56 88 LYS A O 1
ATOM 738 N N . ARG A 1 89 ? 5.438 14.752 -2.168 1.00 97.25 89 ARG A N 1
ATOM 739 C CA . ARG A 1 89 ? 3.995 14.492 -2.023 1.00 97.25 89 ARG A CA 1
ATOM 740 C C . ARG A 1 89 ? 3.707 13.225 -1.225 1.00 97.25 89 ARG A C 1
ATOM 742 O O . ARG A 1 89 ? 2.783 13.214 -0.426 1.00 97.25 89 ARG A O 1
ATOM 749 N N . GLU A 1 90 ? 4.479 12.165 -1.439 1.00 97.75 90 GLU A N 1
ATOM 750 C CA . GLU A 1 90 ? 4.340 10.912 -0.693 1.00 97.75 90 GLU A CA 1
ATOM 751 C C . GLU A 1 90 ? 4.622 11.123 0.794 1.00 97.75 90 GLU A C 1
ATOM 753 O O . GLU A 1 90 ? 3.840 10.656 1.614 1.00 97.75 90 GLU A O 1
ATOM 758 N N . LYS A 1 91 ? 5.655 11.899 1.147 1.00 98.06 91 LYS A N 1
ATOM 759 C CA . LYS A 1 91 ? 5.927 12.274 2.543 1.00 98.06 91 LYS A CA 1
ATOM 760 C C . LYS A 1 91 ? 4.754 13.020 3.178 1.00 98.06 91 LYS A C 1
ATOM 762 O O . LYS A 1 91 ? 4.281 12.599 4.222 1.00 98.06 91 LYS A O 1
ATOM 767 N N . GLU A 1 92 ? 4.220 14.043 2.512 1.00 97.50 92 GLU A N 1
ATOM 768 C CA . GLU A 1 92 ? 3.054 14.800 3.007 1.00 97.50 92 GLU A CA 1
ATOM 769 C C . GLU A 1 92 ? 1.787 13.936 3.145 1.00 97.50 92 GLU A C 1
ATOM 771 O O . GLU A 1 92 ? 0.894 14.233 3.937 1.00 97.50 92 GLU A O 1
ATOM 776 N N . VAL A 1 93 ? 1.634 12.900 2.317 1.00 98.12 93 VAL A N 1
ATOM 777 C CA . VAL A 1 93 ? 0.517 11.949 2.426 1.00 98.12 93 VAL A CA 1
ATOM 778 C C . VAL A 1 93 ? 0.733 10.994 3.597 1.00 98.12 93 VAL A C 1
ATOM 780 O O . VAL A 1 93 ? -0.216 10.733 4.329 1.00 98.12 93 VAL A O 1
ATOM 783 N N . ILE A 1 94 ? 1.958 10.501 3.785 1.00 98.06 94 ILE A N 1
ATOM 784 C CA . ILE A 1 94 ? 2.314 9.617 4.899 1.00 98.06 94 ILE A CA 1
ATOM 785 C C . ILE A 1 94 ? 2.131 10.343 6.232 1.00 98.06 94 ILE A C 1
ATOM 787 O O . ILE A 1 94 ? 1.450 9.808 7.096 1.00 98.06 94 ILE A O 1
ATOM 791 N N . GLU A 1 95 ? 2.636 11.570 6.372 1.00 97.88 95 GLU A N 1
ATOM 792 C CA . GLU A 1 95 ? 2.482 12.368 7.599 1.00 97.88 95 GLU A CA 1
ATOM 793 C C . GLU A 1 95 ? 1.001 12.576 7.955 1.00 97.88 95 GLU A C 1
ATOM 795 O O . GLU A 1 95 ? 0.590 12.345 9.089 1.00 97.88 95 GLU A O 1
ATOM 800 N N . ARG A 1 96 ? 0.155 12.909 6.969 1.00 97.50 96 ARG A N 1
ATOM 801 C CA . ARG A 1 96 ? -1.296 13.031 7.191 1.00 97.50 96 ARG A CA 1
ATOM 802 C C . ARG A 1 96 ? -1.948 11.715 7.603 1.00 97.50 96 ARG A C 1
ATOM 804 O O . ARG A 1 96 ? -2.810 11.707 8.474 1.00 97.50 96 ARG A O 1
ATOM 811 N N . LEU A 1 97 ? -1.548 10.606 6.985 1.00 98.12 97 LEU A N 1
ATOM 812 C CA . LEU A 1 97 ? -2.061 9.286 7.343 1.00 98.12 97 LEU A CA 1
ATOM 813 C C . LEU A 1 97 ? -1.640 8.895 8.768 1.00 98.12 97 LEU A C 1
ATOM 815 O O . LEU A 1 97 ? -2.435 8.324 9.511 1.00 98.12 97 LEU A O 1
ATOM 819 N N . GLU A 1 98 ? -0.410 9.208 9.170 1.00 98.00 98 GLU A N 1
ATOM 820 C CA . GLU A 1 98 ? 0.077 8.996 10.535 1.00 98.00 98 GLU A CA 1
ATOM 821 C C . GLU A 1 98 ? -0.751 9.801 11.547 1.00 98.00 98 GLU A C 1
ATOM 823 O O . GLU A 1 98 ? -1.222 9.241 12.535 1.00 98.00 98 GLU A O 1
ATOM 828 N N . GLU A 1 99 ? -1.030 11.076 11.272 1.00 97.88 99 GLU A N 1
ATOM 829 C CA . GLU A 1 99 ? -1.899 11.901 12.121 1.00 97.88 99 GLU A CA 1
ATOM 830 C C . GLU A 1 99 ? -3.328 11.338 12.218 1.00 97.88 99 GLU A C 1
ATOM 832 O O . GLU A 1 99 ? -3.878 11.199 13.313 1.00 97.88 99 GLU A O 1
ATOM 837 N N . GLU A 1 100 ? -3.934 10.968 11.087 1.00 97.94 100 GLU A N 1
ATOM 838 C CA . GLU A 1 100 ? -5.286 10.399 11.051 1.00 97.94 100 GLU A CA 1
ATOM 839 C C . GLU A 1 100 ? -5.373 9.067 11.806 1.00 97.94 100 GLU A C 1
ATOM 841 O O . GLU A 1 100 ? -6.315 8.844 12.574 1.00 97.94 100 GLU A O 1
ATOM 846 N N . THR A 1 101 ? -4.381 8.193 11.629 1.00 97.94 101 THR A N 1
ATOM 847 C CA . THR A 1 101 ? -4.331 6.893 12.313 1.00 97.94 101 THR A CA 1
ATOM 848 C C . THR A 1 101 ? -4.125 7.046 13.816 1.00 97.94 101 THR A C 1
ATOM 850 O O . THR A 1 101 ? -4.785 6.342 14.581 1.00 97.94 101 THR A O 1
ATOM 853 N N . LEU A 1 102 ? -3.289 7.988 14.267 1.00 98.31 102 LEU A N 1
ATOM 854 C CA . LEU A 1 102 ? -3.134 8.294 15.692 1.00 98.31 102 LEU A CA 1
ATOM 855 C C . LEU A 1 102 ? -4.452 8.777 16.307 1.00 98.31 102 LEU A C 1
ATOM 857 O O . LEU A 1 102 ? -4.875 8.245 17.334 1.00 98.31 102 LEU A O 1
ATOM 861 N N . LEU A 1 103 ? -5.152 9.700 15.643 1.00 98.25 103 LEU A N 1
ATOM 862 C CA . LEU A 1 103 ? -6.460 10.185 16.097 1.00 98.25 103 LEU A CA 1
ATOM 863 C C . LEU A 1 103 ? -7.509 9.066 16.157 1.00 98.25 103 LEU A C 1
ATOM 865 O O . LEU A 1 103 ? -8.363 9.050 17.048 1.00 98.25 103 LEU A O 1
ATOM 869 N N . GLU A 1 104 ? -7.486 8.129 15.210 1.00 98.25 104 GLU A N 1
ATOM 870 C CA . GLU A 1 104 ? -8.378 6.971 15.236 1.00 98.25 104 GLU A CA 1
ATOM 871 C C . GLU A 1 104 ? -8.057 6.029 16.404 1.00 98.25 104 GLU A C 1
ATOM 873 O O . GLU A 1 104 ? -8.977 5.571 17.092 1.00 98.25 104 GLU A O 1
ATOM 878 N N . ILE A 1 105 ? -6.771 5.776 16.660 1.00 98.44 105 ILE A N 1
ATOM 879 C CA . ILE A 1 105 ? -6.310 4.956 17.784 1.00 98.44 105 ILE A CA 1
ATOM 880 C C . ILE A 1 105 ? -6.737 5.582 19.114 1.00 98.44 105 ILE A C 1
ATOM 882 O O . ILE A 1 105 ? -7.309 4.874 19.941 1.00 98.44 105 ILE A O 1
ATOM 886 N N . GLU A 1 106 ? -6.536 6.887 19.305 1.00 98.25 106 GLU A N 1
ATOM 887 C CA . GLU A 1 106 ? -6.954 7.607 20.516 1.00 98.25 106 GLU A CA 1
ATOM 888 C C . GLU A 1 106 ? -8.464 7.484 20.744 1.00 98.25 106 GLU A C 1
ATOM 890 O O . GLU A 1 106 ? -8.905 6.989 21.781 1.00 98.25 106 GLU A O 1
ATOM 895 N N . ARG A 1 107 ? -9.276 7.804 19.727 1.00 98.00 107 ARG A N 1
ATOM 896 C CA . ARG A 1 107 ? -10.744 7.686 19.811 1.00 98.00 107 ARG A CA 1
ATOM 897 C C . ARG A 1 107 ? -11.201 6.267 20.118 1.00 98.00 107 ARG A C 1
ATOM 899 O O . ARG A 1 107 ? -12.227 6.061 20.771 1.00 98.00 107 ARG A O 1
ATOM 906 N N . ARG A 1 108 ? -10.504 5.271 19.574 1.00 98.12 108 ARG A N 1
ATOM 907 C CA . ARG A 1 108 ? -10.802 3.869 19.848 1.00 98.12 108 ARG A CA 1
ATOM 908 C C . ARG A 1 108 ? -10.465 3.520 21.292 1.00 98.12 108 ARG A C 1
ATOM 910 O O . ARG A 1 108 ? -11.294 2.881 21.938 1.00 98.12 108 ARG A O 1
ATOM 917 N N . LEU A 1 109 ? -9.306 3.951 21.780 1.00 98.31 109 LEU A N 1
ATOM 918 C CA . LEU A 1 109 ? -8.871 3.733 23.153 1.00 98.31 109 LEU A CA 1
ATOM 919 C C . LEU A 1 109 ? -9.869 4.353 24.140 1.00 98.31 109 LEU A C 1
ATOM 921 O O . LEU A 1 109 ? -10.319 3.665 25.050 1.00 98.31 109 LEU A O 1
ATOM 925 N N . ASP A 1 110 ? -10.305 5.590 23.905 1.00 98.12 110 ASP A N 1
ATOM 926 C CA . ASP A 1 110 ? -11.300 6.277 24.739 1.00 98.12 110 ASP A CA 1
ATOM 927 C C . ASP A 1 110 ? -12.624 5.505 24.800 1.00 98.12 110 ASP A C 1
ATOM 929 O O . ASP A 1 110 ? -13.164 5.226 25.868 1.00 98.12 110 ASP A O 1
ATOM 933 N N . ARG A 1 111 ? -13.125 5.036 23.652 1.00 97.75 111 ARG A N 1
ATOM 934 C CA . ARG A 1 111 ? -14.343 4.209 23.616 1.00 97.75 111 ARG A CA 1
ATOM 935 C C . ARG A 1 111 ? -14.166 2.877 24.334 1.00 97.75 111 ARG A C 1
ATOM 937 O O . ARG A 1 111 ? -15.127 2.342 24.889 1.00 97.75 111 ARG A O 1
ATOM 944 N N . GLU A 1 112 ? -12.987 2.273 24.243 1.00 97.75 112 GLU A N 1
ATOM 945 C CA . GLU A 1 112 ? -12.686 1.016 24.925 1.00 97.75 112 GLU A CA 1
ATOM 946 C C . GLU A 1 112 ? -12.583 1.221 26.442 1.00 97.75 112 GLU A C 1
ATOM 948 O O . GLU A 1 112 ? -13.127 0.400 27.185 1.00 97.75 112 GLU A O 1
ATOM 953 N N . THR A 1 113 ? -11.995 2.329 26.905 1.00 98.12 113 THR A N 1
ATOM 954 C CA . THR A 1 113 ? -11.912 2.667 28.334 1.00 98.12 113 THR A CA 1
ATOM 955 C C . THR A 1 113 ? -13.284 2.993 28.923 1.00 98.12 113 THR A C 1
ATOM 957 O O . THR A 1 113 ? -13.632 2.436 29.964 1.00 98.12 113 THR A O 1
ATOM 960 N N . GLU A 1 114 ? -14.120 3.775 28.234 1.00 97.94 114 GLU A 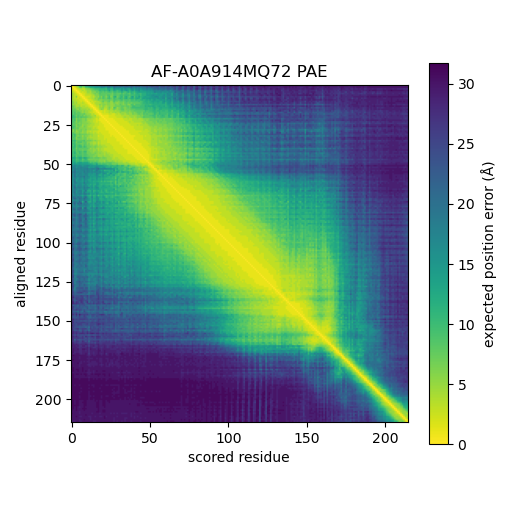N 1
ATOM 961 C CA . GLU A 1 114 ? -15.509 4.042 28.641 1.00 97.94 114 GLU A CA 1
ATOM 962 C C . GLU A 1 114 ? -16.325 2.747 28.753 1.00 97.94 114 GLU A C 1
ATOM 964 O O . GLU A 1 114 ? -17.000 2.492 29.753 1.00 97.94 114 GLU A O 1
ATOM 969 N N . LYS A 1 115 ? -16.235 1.873 27.742 1.00 98.00 115 LYS A N 1
ATOM 970 C CA . LYS A 1 115 ? -16.912 0.568 27.765 1.00 98.00 115 LYS A CA 1
ATOM 971 C C . LYS A 1 115 ? -16.406 -0.315 28.896 1.00 98.00 115 LYS A C 1
ATOM 973 O O . LYS A 1 115 ? -17.201 -1.055 29.477 1.00 98.00 115 LYS A O 1
ATOM 978 N N . ALA A 1 116 ? -15.105 -0.289 29.177 1.00 98.06 116 ALA A N 1
ATOM 979 C CA . ALA A 1 116 ? -14.531 -1.026 30.291 1.00 98.06 116 ALA A CA 1
ATOM 980 C C . ALA A 1 116 ? -15.080 -0.501 31.624 1.00 98.06 116 ALA A C 1
ATOM 982 O O . ALA A 1 116 ? -15.552 -1.310 32.416 1.00 98.06 116 ALA A O 1
ATOM 983 N N . ALA A 1 117 ? -15.127 0.820 31.822 1.00 98.00 117 ALA A N 1
ATOM 984 C CA . ALA A 1 117 ? -15.672 1.446 33.026 1.00 98.00 117 ALA A CA 1
ATOM 985 C C . ALA A 1 117 ? -17.139 1.043 33.271 1.00 98.00 117 ALA A C 1
ATOM 987 O O . ALA A 1 117 ? -17.462 0.495 34.327 1.00 98.00 117 ALA A O 1
ATOM 988 N N . ILE A 1 118 ? -18.003 1.170 32.257 1.00 98.25 118 ILE A N 1
ATOM 989 C CA . ILE A 1 118 ? -19.420 0.774 32.355 1.00 98.25 118 ILE A CA 1
ATOM 990 C C . ILE A 1 118 ? -19.553 -0.711 32.715 1.00 98.25 118 ILE A C 1
ATOM 992 O O . ILE A 1 118 ? -20.344 -1.086 33.581 1.00 98.25 118 ILE A O 1
ATOM 996 N N . LYS A 1 119 ? -18.767 -1.584 32.073 1.00 97.69 119 LYS A N 1
ATOM 997 C CA . LYS A 1 119 ? -18.786 -3.021 32.382 1.00 97.69 119 LYS A CA 1
ATOM 998 C C . LYS A 1 119 ? -18.311 -3.302 33.802 1.00 97.69 119 LYS A C 1
ATOM 1000 O O . LYS A 1 119 ? -18.887 -4.160 34.463 1.00 97.69 119 LYS A O 1
ATOM 1005 N N . THR A 1 120 ? -17.284 -2.601 34.280 1.00 97.94 120 THR A N 1
ATOM 1006 C CA . THR A 1 120 ? -16.812 -2.771 35.658 1.00 97.94 120 THR A CA 1
ATOM 1007 C C . THR A 1 120 ? -17.876 -2.358 36.669 1.00 97.94 120 THR A C 1
ATOM 1009 O O . THR A 1 120 ? -18.128 -3.115 37.601 1.00 97.94 120 THR A O 1
ATOM 1012 N N . GLU A 1 121 ? -18.577 -1.244 36.448 1.00 97.88 121 GLU A N 1
ATOM 1013 C CA . GLU A 1 121 ? -19.688 -0.811 37.305 1.00 97.88 121 GLU A CA 1
ATOM 1014 C C . GLU A 1 121 ? -20.838 -1.827 37.313 1.00 97.88 121 GLU A C 1
ATOM 1016 O O . GLU A 1 121 ? -21.349 -2.183 38.375 1.00 97.88 121 GLU A O 1
ATOM 1021 N N . GLN A 1 122 ? -21.202 -2.366 36.145 1.00 97.62 122 GLN A N 1
ATOM 1022 C CA . GLN A 1 122 ? -22.216 -3.419 36.037 1.00 97.62 122 GLN A CA 1
ATOM 1023 C C . GLN A 1 122 ? -21.816 -4.680 36.808 1.00 97.62 122 GLN A C 1
ATOM 1025 O O . GLN A 1 122 ? -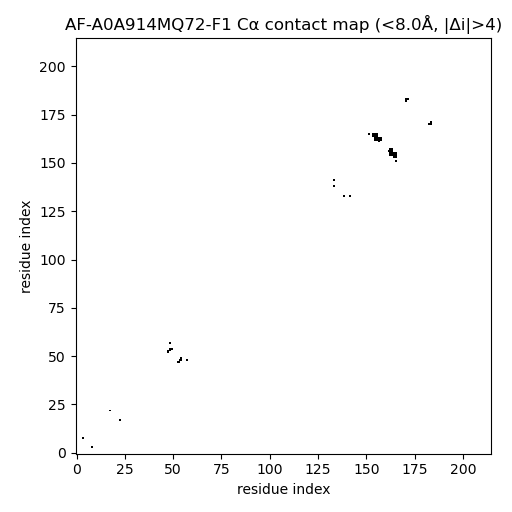22.637 -5.249 37.525 1.00 97.62 122 GLN A O 1
ATOM 1030 N N . ILE A 1 123 ? -20.557 -5.110 36.693 1.00 97.75 123 ILE A N 1
ATOM 1031 C CA . ILE A 1 123 ? -20.043 -6.274 37.422 1.00 97.75 123 ILE A CA 1
ATOM 1032 C C . ILE A 1 123 ? -20.084 -6.020 38.931 1.00 97.75 123 ILE A C 1
ATOM 1034 O O . ILE A 1 123 ? -20.525 -6.895 39.672 1.00 97.75 123 ILE A O 1
ATOM 1038 N N . LEU A 1 124 ? -19.682 -4.833 39.394 1.00 97.75 124 LEU A N 1
ATOM 1039 C CA . LEU A 1 124 ? -19.746 -4.475 40.813 1.00 97.75 124 LEU A CA 1
ATOM 1040 C C . LEU A 1 124 ? -21.189 -4.501 41.336 1.00 97.75 124 LEU A C 1
ATOM 1042 O O . LEU A 1 124 ? -21.448 -5.129 42.361 1.00 97.75 124 LEU A O 1
ATOM 1046 N N . SER A 1 125 ? -22.139 -3.923 40.594 1.00 96.62 125 SER A N 1
ATOM 1047 C CA . SER A 1 125 ? -23.564 -3.969 40.947 1.00 96.62 125 SER A CA 1
ATOM 1048 C C . SER A 1 125 ? -24.101 -5.404 41.002 1.00 96.62 125 SER A C 1
ATOM 1050 O O . SER A 1 125 ? -24.820 -5.767 41.933 1.00 96.62 125 SER A O 1
ATOM 1052 N N . LEU A 1 126 ? -23.704 -6.262 40.056 1.00 97.00 126 LEU A N 1
ATOM 1053 C CA . LEU A 1 126 ? -24.078 -7.678 40.060 1.00 97.00 126 LEU A CA 1
ATOM 1054 C C . LEU A 1 126 ? -23.475 -8.434 41.248 1.00 97.00 126 LEU A C 1
ATOM 1056 O O . LEU A 1 126 ? -24.155 -9.268 41.841 1.00 97.00 126 LEU A O 1
ATOM 1060 N N . ILE A 1 127 ? -22.231 -8.137 41.633 1.00 97.00 127 ILE A N 1
ATOM 1061 C CA . ILE A 1 127 ? -21.607 -8.716 42.830 1.00 97.00 127 ILE A CA 1
ATOM 1062 C C . ILE A 1 127 ? -22.391 -8.306 44.081 1.00 97.00 127 ILE A C 1
ATOM 1064 O O . ILE A 1 127 ? -22.642 -9.145 44.946 1.00 97.00 127 ILE A O 1
ATOM 1068 N N . GLU A 1 128 ? -22.824 -7.050 44.182 1.00 96.69 128 GLU A N 1
ATOM 1069 C CA . GLU A 1 128 ? -23.648 -6.587 45.301 1.00 96.69 128 GLU A CA 1
ATOM 1070 C C . GLU A 1 128 ? -25.012 -7.284 45.341 1.00 96.69 128 GLU A C 1
ATOM 1072 O O . GLU A 1 128 ? -25.405 -7.790 46.392 1.00 96.69 128 GLU A O 1
ATOM 1077 N N . GLN A 1 129 ? -25.693 -7.392 44.197 1.00 95.31 129 GLN A N 1
ATOM 1078 C CA . GLN A 1 129 ? -26.964 -8.111 44.076 1.00 95.31 129 GLN A CA 1
ATOM 1079 C C . GLN A 1 129 ? -26.818 -9.609 44.367 1.00 95.31 129 GLN A C 1
ATOM 1081 O O . GLN A 1 129 ? -27.724 -10.205 44.949 1.00 95.31 129 GLN A O 1
ATOM 1086 N N . SER A 1 130 ? -25.672 -10.209 44.027 1.00 94.31 130 SER A N 1
ATOM 1087 C CA . SER A 1 130 ? -25.433 -11.644 44.219 1.00 94.31 130 SER A CA 1
ATOM 1088 C C . SER A 1 130 ? -25.484 -12.073 45.686 1.00 94.31 130 SER A C 1
ATOM 1090 O O . SER A 1 130 ? -25.862 -13.203 45.986 1.00 94.31 130 SER A O 1
ATOM 1092 N N . LYS A 1 131 ? -25.193 -11.152 46.616 1.00 93.19 131 LYS A N 1
ATOM 1093 C CA . LYS A 1 131 ? -25.306 -11.388 48.064 1.00 93.19 131 LYS A CA 1
ATOM 1094 C C . LYS A 1 131 ? -26.747 -11.659 48.504 1.00 93.19 131 LYS A C 1
ATOM 1096 O O . LYS A 1 131 ? -26.952 -12.325 49.512 1.00 93.19 131 LYS A O 1
ATOM 1101 N N . ASN A 1 132 ? -27.729 -11.168 47.747 1.00 91.06 132 ASN A N 1
ATOM 1102 C CA . ASN A 1 132 ? -29.153 -11.347 48.026 1.00 91.06 132 ASN A CA 1
ATOM 1103 C C . ASN A 1 132 ? -29.755 -12.565 47.301 1.00 91.06 132 ASN A C 1
ATOM 1105 O O . ASN A 1 132 ? -30.965 -12.775 47.376 1.00 91.06 132 ASN A O 1
ATOM 1109 N N . PHE A 1 133 ? -28.955 -13.354 46.574 1.00 94.69 133 PHE A N 1
ATOM 1110 C CA . PHE A 1 133 ? -29.457 -14.531 45.867 1.00 94.69 133 PHE A CA 1
ATOM 1111 C C . PHE A 1 133 ? -29.815 -15.669 46.826 1.00 94.69 133 PHE A C 1
ATOM 1113 O O . PHE A 1 133 ? -29.176 -15.885 47.855 1.00 94.69 133 PHE A O 1
ATOM 1120 N N . ILE A 1 134 ? -30.848 -16.425 46.455 1.00 94.94 134 ILE A N 1
ATOM 1121 C CA . ILE A 1 134 ? -31.344 -17.551 47.243 1.00 94.94 134 ILE A CA 1
ATOM 1122 C C . ILE A 1 134 ? -30.438 -18.759 46.990 1.00 94.94 134 ILE A C 1
ATOM 1124 O O . ILE A 1 134 ? -30.383 -19.296 45.883 1.00 94.94 134 ILE A O 1
ATOM 1128 N N . THR A 1 135 ? -29.723 -19.190 48.025 1.00 94.69 135 THR A N 1
ATOM 1129 C CA . THR A 1 135 ? -28.942 -20.433 48.031 1.00 94.69 135 THR A CA 1
ATOM 1130 C C . THR A 1 135 ? -29.749 -21.565 48.668 1.00 94.69 135 THR A C 1
ATOM 1132 O O . THR A 1 135 ? -30.773 -21.328 49.305 1.00 94.69 135 THR A O 1
ATOM 1135 N N . LYS A 1 136 ? -29.288 -22.817 48.525 1.00 94.88 136 LYS A N 1
ATOM 1136 C CA . LYS A 1 136 ? -29.956 -23.985 49.136 1.00 94.88 136 LYS A CA 1
ATOM 1137 C C . LYS A 1 136 ? -30.084 -23.872 50.658 1.00 94.88 136 LYS A C 1
ATOM 1139 O O . LYS A 1 136 ? -31.018 -24.418 51.224 1.00 94.88 136 LYS A O 1
ATOM 1144 N N . GLU A 1 137 ? -29.147 -23.174 51.291 1.00 94.00 137 GLU A N 1
ATOM 1145 C CA . GLU A 1 137 ? -29.089 -22.987 52.742 1.00 94.00 137 GLU A CA 1
ATOM 1146 C C . GLU A 1 137 ? -30.076 -21.911 53.222 1.00 94.00 137 GLU A C 1
ATOM 1148 O O . GLU A 1 137 ? -30.721 -22.094 54.245 1.00 94.00 137 GLU A O 1
ATOM 1153 N N . ASN A 1 138 ? -30.254 -20.826 52.456 1.00 92.06 138 ASN A N 1
ATOM 1154 C CA . ASN A 1 138 ? -31.131 -19.694 52.800 1.00 92.06 138 ASN A CA 1
ATOM 1155 C C . ASN A 1 138 ? -32.560 -19.829 52.219 1.00 92.06 138 ASN A C 1
ATOM 1157 O O . ASN A 1 138 ? -33.345 -18.882 52.201 1.00 92.06 138 ASN A O 1
ATOM 1161 N N . LEU A 1 139 ? -32.910 -20.993 51.668 1.00 94.50 139 LEU A N 1
ATOM 1162 C CA . LEU A 1 139 ? -34.166 -21.174 50.939 1.00 94.50 139 LEU A CA 1
ATOM 1163 C C . LEU A 1 139 ? -35.388 -21.084 51.865 1.00 94.50 139 LEU A C 1
ATOM 1165 O O . LEU A 1 139 ? -36.301 -20.303 51.604 1.00 94.50 139 LEU A O 1
ATOM 1169 N N . ASP A 1 140 ? -35.394 -21.855 52.953 1.00 95.25 140 ASP A N 1
ATOM 1170 C CA . ASP A 1 140 ? -36.555 -21.965 53.844 1.00 95.25 140 ASP A CA 1
ATOM 1171 C C . ASP A 1 140 ? -36.855 -20.652 54.582 1.00 95.25 140 ASP A C 1
ATOM 1173 O O . ASP A 1 140 ? -38.018 -20.305 54.794 1.00 95.25 140 ASP A O 1
ATOM 1177 N N . GLU A 1 141 ? -35.814 -19.901 54.951 1.00 94.12 141 GLU A N 1
ATOM 1178 C CA . GLU A 1 141 ? -35.944 -18.597 55.608 1.00 94.12 141 GLU A CA 1
ATOM 1179 C C . GLU A 1 141 ? -36.560 -17.562 54.660 1.00 94.12 141 GLU A C 1
ATOM 1181 O O . GLU A 1 141 ? -37.546 -16.909 55.013 1.00 94.12 141 GLU A O 1
ATOM 1186 N N . LYS A 1 142 ? -36.061 -17.476 53.419 1.00 93.25 142 LYS A N 1
ATOM 1187 C CA . LYS A 1 142 ? -36.595 -16.551 52.409 1.00 93.25 142 LYS A CA 1
ATOM 1188 C C . LYS A 1 142 ? -38.020 -16.884 51.973 1.00 93.25 142 LYS A C 1
ATOM 1190 O O . LYS A 1 142 ? -38.793 -15.968 51.695 1.00 93.25 142 LYS A O 1
ATOM 1195 N N . VAL A 1 143 ? -38.402 -18.164 51.950 1.00 93.81 143 VAL A N 1
ATOM 1196 C CA . VAL A 1 143 ? -39.788 -18.574 51.662 1.00 93.81 143 VAL A CA 1
ATOM 1197 C C . VAL A 1 143 ? -40.751 -18.060 52.735 1.00 93.81 143 VAL A C 1
ATOM 1199 O O . VAL A 1 143 ? -41.826 -17.567 52.397 1.00 93.81 143 VAL A O 1
ATOM 1202 N N . ARG A 1 144 ? -40.375 -18.130 54.019 1.00 94.31 144 ARG A N 1
ATOM 1203 C CA . ARG A 1 144 ? -41.207 -17.591 55.108 1.00 94.31 144 ARG A CA 1
ATOM 1204 C C . ARG A 1 144 ? -41.324 -16.071 55.028 1.00 94.31 144 ARG A C 1
ATOM 1206 O O . ARG A 1 144 ? -42.437 -15.561 55.077 1.00 94.31 144 ARG A O 1
ATOM 1213 N N . GLU A 1 145 ? -40.210 -15.370 54.812 1.00 93.25 145 GLU A N 1
ATOM 1214 C CA . GLU A 1 145 ? -40.192 -13.905 54.661 1.00 93.25 145 GLU A CA 1
ATOM 1215 C C . GLU A 1 145 ? -41.121 -13.431 53.529 1.00 93.25 145 GLU A C 1
ATOM 1217 O O . GLU A 1 145 ? -41.870 -12.468 53.697 1.00 93.25 145 GLU A O 1
ATOM 1222 N N . ALA A 1 146 ? -41.123 -14.136 52.393 1.00 93.19 146 ALA A N 1
ATOM 1223 C CA . ALA A 1 146 ? -41.980 -13.818 51.252 1.00 93.19 146 ALA A CA 1
ATOM 1224 C C . ALA A 1 146 ? -43.475 -14.078 51.516 1.00 93.19 146 ALA A C 1
ATOM 1226 O O . ALA A 1 146 ? -44.323 -13.366 50.981 1.00 93.19 146 ALA A O 1
ATOM 1227 N N . LEU A 1 147 ? -43.811 -15.087 52.329 1.00 94.56 147 LEU A N 1
ATOM 1228 C CA . LEU A 1 147 ? -45.195 -15.357 52.737 1.00 94.56 147 LEU A CA 1
ATOM 1229 C C . LEU A 1 147 ? -45.711 -14.314 53.734 1.00 94.56 147 LEU A C 1
ATOM 1231 O O . LEU A 1 147 ? -46.889 -13.961 53.691 1.00 94.56 147 LEU A O 1
ATOM 1235 N N . GLU A 1 148 ? -44.843 -13.829 54.623 1.00 94.69 148 GLU A N 1
ATOM 1236 C CA . GLU A 1 148 ? -45.184 -12.814 55.623 1.00 94.69 148 GLU A CA 1
ATOM 1237 C C . GLU A 1 148 ? -45.345 -11.418 55.005 1.00 94.69 148 GLU A C 1
ATOM 1239 O O . GLU A 1 148 ? -46.246 -10.678 55.400 1.00 94.69 148 GLU A O 1
ATOM 1244 N N . ASN A 1 149 ? -44.517 -11.074 54.012 1.00 90.06 149 ASN A N 1
ATOM 1245 C CA . ASN A 1 149 ? -44.494 -9.752 53.384 1.00 90.06 149 ASN A CA 1
ATOM 1246 C C . ASN A 1 149 ? -44.833 -9.816 51.880 1.00 90.06 149 ASN A C 1
ATOM 1248 O O . ASN A 1 149 ? -43.932 -9.726 51.040 1.00 90.06 149 ASN A O 1
ATOM 1252 N N . PRO A 1 150 ? -46.118 -9.931 51.498 1.00 88.44 150 PRO A N 1
ATOM 1253 C CA . PRO A 1 150 ? -46.514 -9.853 50.096 1.00 88.44 150 PRO A CA 1
ATOM 1254 C C . PRO A 1 150 ? -46.275 -8.440 49.536 1.00 88.44 150 PRO A C 1
ATOM 1256 O O . PRO A 1 150 ? -46.756 -7.447 50.084 1.00 88.44 150 PRO A O 1
ATOM 1259 N N . ILE A 1 151 ? -45.548 -8.347 48.418 1.00 87.31 151 ILE A N 1
ATOM 1260 C CA . ILE A 1 151 ? -45.258 -7.081 47.728 1.00 87.31 151 ILE A CA 1
ATOM 1261 C C . ILE A 1 151 ? -46.260 -6.890 46.584 1.00 87.31 151 ILE A C 1
ATOM 1263 O O . ILE A 1 151 ? -46.287 -7.677 45.638 1.00 87.31 151 ILE A O 1
ATOM 1267 N N . ASN A 1 152 ? -47.054 -5.819 46.639 1.00 86.81 152 ASN A N 1
ATOM 1268 C CA . ASN A 1 152 ? -47.973 -5.454 45.562 1.00 86.81 152 ASN A CA 1
ATOM 1269 C C . ASN A 1 152 ? -47.245 -4.632 44.493 1.00 86.81 152 ASN A C 1
ATOM 1271 O O . ASN A 1 152 ? -46.739 -3.547 44.774 1.00 86.81 152 ASN A O 1
ATOM 1275 N N . LEU A 1 153 ? -47.236 -5.133 43.258 1.00 89.12 153 LEU A N 1
ATOM 1276 C CA . LEU A 1 153 ? -46.673 -4.441 42.093 1.00 89.12 153 LEU A CA 1
ATOM 1277 C C . LEU A 1 153 ? -47.743 -3.705 41.268 1.00 89.12 153 LEU A C 1
ATOM 1279 O O . LEU A 1 153 ? -47.431 -3.182 40.201 1.00 89.12 153 LEU A O 1
ATOM 1283 N N . ASP A 1 154 ? -48.987 -3.657 41.749 1.00 89.12 154 ASP A N 1
ATOM 1284 C CA . ASP A 1 154 ? -50.104 -3.029 41.047 1.00 89.12 154 ASP A CA 1
ATOM 1285 C C . ASP A 1 154 ? -49.961 -1.502 41.033 1.00 89.12 154 ASP A C 1
ATOM 1287 O O . ASP A 1 154 ? -49.943 -0.839 42.076 1.00 89.12 154 ASP A O 1
ATOM 1291 N N . TYR A 1 155 ? -49.905 -0.930 39.833 1.00 90.56 155 TYR A N 1
ATOM 1292 C CA . TYR A 1 155 ? -49.969 0.510 39.615 1.00 90.56 155 TYR A CA 1
ATOM 1293 C C . TYR A 1 155 ? -50.764 0.827 38.349 1.00 90.56 155 TYR A C 1
ATOM 1295 O O . TYR A 1 155 ? -50.792 0.045 37.399 1.00 90.56 155 TYR A O 1
ATOM 1303 N N . ALA A 1 156 ? -51.403 1.993 38.333 1.00 89.25 156 ALA A N 1
ATOM 1304 C CA . ALA A 1 156 ? -52.032 2.553 37.144 1.00 89.25 156 ALA A CA 1
ATOM 1305 C C . ALA A 1 156 ? -51.152 3.666 36.561 1.00 89.25 156 ALA A C 1
ATOM 1307 O O . ALA A 1 156 ? -50.329 4.257 37.265 1.00 89.25 156 ALA A O 1
ATOM 1308 N N . ILE A 1 157 ? -51.319 3.947 35.271 1.00 92.19 157 ILE A N 1
ATOM 1309 C CA . ILE A 1 157 ? -50.639 5.046 34.583 1.00 92.19 157 ILE A CA 1
ATOM 1310 C C . ILE A 1 157 ? -51.709 5.994 34.049 1.00 92.19 157 ILE A C 1
ATOM 1312 O O . ILE A 1 157 ? -52.628 5.567 33.351 1.00 92.19 157 ILE A O 1
ATOM 1316 N N . ASP A 1 158 ? -51.579 7.276 34.367 1.00 92.62 158 ASP A N 1
ATOM 1317 C CA . ASP A 1 158 ? -52.460 8.316 33.843 1.00 92.62 158 ASP A CA 1
ATOM 1318 C C . ASP A 1 158 ? -52.175 8.627 32.367 1.00 92.62 158 ASP A C 1
ATOM 1320 O O . ASP A 1 158 ? -51.088 8.373 31.852 1.00 92.62 158 ASP A O 1
ATOM 1324 N N . LEU A 1 159 ? -53.106 9.316 31.697 1.00 92.62 159 LEU A N 1
ATOM 1325 C CA . LEU A 1 159 ? -52.896 9.856 30.342 1.00 92.62 159 LEU A CA 1
ATOM 1326 C C . LEU A 1 159 ? -51.681 10.803 30.246 1.00 92.62 159 LEU A C 1
ATOM 1328 O O . LEU A 1 159 ? -51.118 10.978 29.171 1.00 92.62 159 LEU A O 1
ATOM 1332 N N . ASN A 1 160 ? -51.256 11.382 31.375 1.00 89.75 160 ASN A N 1
ATOM 1333 C CA . ASN A 1 160 ? -50.064 12.229 31.483 1.00 89.75 160 ASN A CA 1
ATOM 1334 C C . ASN A 1 160 ? -48.772 11.432 31.762 1.00 89.75 160 ASN A C 1
ATOM 1336 O O . ASN A 1 160 ? -47.717 12.034 31.950 1.00 89.75 160 ASN A O 1
ATOM 1340 N N . GLY A 1 161 ? -48.845 10.099 31.850 1.00 90.38 161 GLY A N 1
ATOM 1341 C CA . GLY A 1 161 ? -47.710 9.223 32.154 1.00 90.38 161 GLY A CA 1
ATOM 1342 C C . GLY A 1 161 ? -47.317 9.158 33.635 1.00 90.38 161 GLY A C 1
ATOM 1343 O O . GLY A 1 161 ? -46.271 8.602 33.960 1.00 90.38 161 GLY A O 1
ATOM 1344 N N . ALA A 1 162 ? -48.120 9.721 34.543 1.00 91.25 162 ALA A N 1
ATOM 1345 C CA . ALA A 1 162 ? -47.856 9.651 35.979 1.00 91.25 162 ALA A CA 1
ATOM 1346 C C . ALA A 1 162 ? -48.260 8.280 36.546 1.00 91.25 162 ALA A C 1
ATOM 1348 O O . ALA A 1 162 ? -49.339 7.773 36.238 1.00 91.25 162 ALA A O 1
ATOM 1349 N N . LYS A 1 163 ? -47.395 7.693 37.383 1.00 90.31 163 LYS A N 1
ATOM 1350 C CA . LYS A 1 163 ? -47.651 6.424 38.076 1.00 90.31 163 LYS A CA 1
ATOM 1351 C C . LYS A 1 163 ? -48.515 6.669 39.318 1.00 90.31 163 LYS A C 1
ATOM 1353 O O . LYS A 1 163 ? -48.117 7.438 40.191 1.00 90.31 163 LYS A O 1
ATOM 1358 N N . ILE A 1 164 ? -49.651 5.982 39.417 1.00 86.69 164 ILE A N 1
ATOM 1359 C CA . ILE A 1 164 ? -50.510 5.948 40.607 1.00 86.69 164 ILE A CA 1
ATOM 1360 C C . ILE A 1 164 ? -50.354 4.584 41.274 1.00 86.69 164 ILE A C 1
ATOM 1362 O O . ILE A 1 164 ? -50.660 3.551 40.677 1.00 86.69 164 ILE A O 1
ATOM 1366 N N . GLU A 1 165 ? -49.875 4.580 42.514 1.00 84.38 165 GLU A N 1
ATOM 1367 C CA . GLU A 1 165 ? -49.682 3.359 43.297 1.00 84.38 165 GLU A CA 1
ATOM 1368 C C . GLU A 1 165 ? -50.964 2.944 44.023 1.00 84.38 165 GLU A C 1
ATOM 1370 O O . GLU A 1 165 ? -51.766 3.781 44.445 1.00 84.38 165 GLU A O 1
ATOM 1375 N N . ASN A 1 166 ? -51.154 1.635 44.183 1.00 78.06 166 ASN A N 1
ATOM 1376 C CA . ASN A 1 166 ? -52.299 1.083 44.893 1.00 78.06 166 ASN A CA 1
ATOM 1377 C C . ASN A 1 166 ? -52.074 1.158 46.416 1.00 78.06 166 ASN A C 1
ATOM 1379 O O . ASN A 1 166 ? -51.542 0.234 47.034 1.00 78.06 166 ASN A O 1
ATOM 1383 N N . VAL A 1 167 ? -52.430 2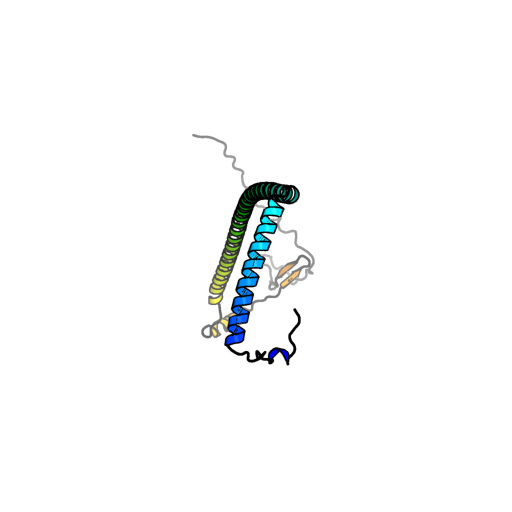.293 47.024 1.00 73.25 167 VAL A N 1
ATOM 1384 C CA . VAL A 1 167 ? -52.300 2.506 48.475 1.00 73.25 167 VAL A CA 1
ATOM 1385 C C . VAL A 1 167 ? -53.440 1.802 49.213 1.00 73.25 167 VAL A C 1
ATOM 1387 O O . VAL A 1 167 ? -54.604 1.913 48.827 1.00 73.25 167 VAL A O 1
ATOM 1390 N N . GLN A 1 168 ? -53.127 1.111 50.314 1.00 65.56 168 GLN A N 1
ATOM 1391 C CA . GLN A 1 168 ? -54.158 0.492 51.148 1.00 65.56 168 GLN A CA 1
ATOM 1392 C C . GLN A 1 168 ? -55.154 1.542 51.676 1.00 65.56 168 GLN A C 1
ATOM 1394 O O . GLN A 1 168 ? -54.737 2.601 52.157 1.00 65.56 168 GLN A O 1
ATOM 1399 N N . PRO A 1 169 ? -56.471 1.268 51.632 1.00 61.69 169 PRO A N 1
ATOM 1400 C CA . PRO A 1 169 ? -57.476 2.235 52.051 1.00 61.69 169 PRO A CA 1
ATOM 1401 C C . PRO A 1 169 ? -57.399 2.480 53.564 1.00 61.69 169 PRO A C 1
ATOM 1403 O O . PRO A 1 169 ? -57.703 1.601 54.372 1.00 61.69 169 PRO A O 1
ATOM 1406 N N . GLN A 1 170 ? -57.037 3.700 53.966 1.00 59.06 170 GLN A N 1
ATOM 1407 C CA . GLN A 1 170 ? -57.065 4.111 55.370 1.00 59.06 170 GLN A CA 1
ATOM 1408 C C . GLN A 1 170 ? -58.505 4.389 55.819 1.00 59.06 170 GLN A C 1
ATOM 1410 O O . GLN A 1 170 ? -59.238 5.160 55.199 1.00 59.06 170 GLN A O 1
ATOM 1415 N N . LYS A 1 171 ? -58.927 3.755 56.922 1.00 50.69 171 LYS A N 1
ATOM 1416 C CA . LYS A 1 171 ? -60.301 3.864 57.446 1.00 50.69 171 LYS A CA 1
ATOM 1417 C C . LYS A 1 171 ? -60.595 5.230 58.080 1.00 50.69 171 LYS A C 1
ATOM 1419 O O . LYS A 1 171 ? -61.730 5.693 58.003 1.00 50.69 171 LYS A O 1
ATOM 1424 N N . CYS A 1 172 ? -59.588 5.865 58.677 1.00 55.66 172 CYS A N 1
ATOM 1425 C CA . CYS A 1 172 ? -59.658 7.206 59.253 1.00 55.66 172 CYS A CA 1
ATOM 1426 C C . CYS A 1 172 ? -58.338 7.931 58.974 1.00 55.66 172 CYS A C 1
ATOM 1428 O O . CYS A 1 172 ? -57.279 7.354 59.204 1.00 55.66 172 CYS A O 1
ATOM 1430 N N . PHE A 1 173 ? -58.395 9.191 58.543 1.00 55.59 173 PHE A N 1
ATOM 1431 C CA . PHE A 1 173 ? -57.228 10.072 58.594 1.00 55.59 173 PHE A CA 1
ATOM 1432 C C . PHE A 1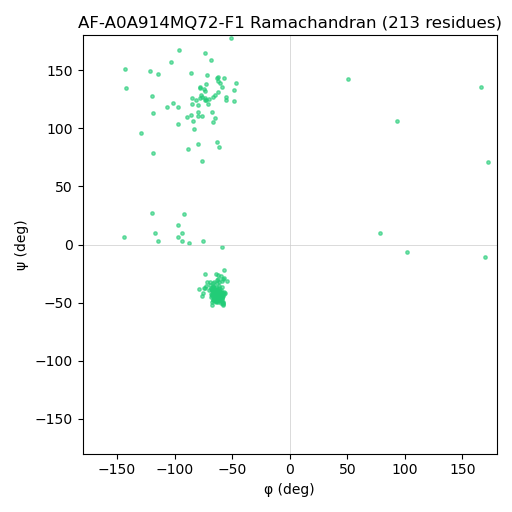 173 ? -56.997 10.491 60.053 1.00 55.59 173 PHE A C 1
ATOM 1434 O O . PHE A 1 173 ? -57.922 10.968 60.719 1.00 55.59 173 PHE A O 1
ATOM 1441 N N . GLU A 1 174 ? -55.788 10.283 60.572 1.00 49.00 174 GLU A N 1
ATOM 1442 C CA . GLU A 1 174 ? -55.438 10.651 61.946 1.00 49.00 174 GLU A CA 1
ATOM 1443 C C . GLU A 1 174 ? -55.563 12.173 62.151 1.00 49.00 174 GLU A C 1
ATOM 1445 O O . GLU A 1 174 ? -55.082 12.969 61.348 1.00 49.00 174 GLU A O 1
ATOM 1450 N N . GLY A 1 175 ? -56.244 12.591 63.226 1.00 58.88 175 GLY A N 1
ATOM 1451 C CA . GLY A 1 175 ? -56.359 14.001 63.631 1.00 58.88 175 GLY A CA 1
ATOM 1452 C C . GLY A 1 175 ? -57.677 14.716 63.296 1.00 58.88 175 GLY A C 1
ATOM 1453 O O . GLY A 1 175 ? -57.893 15.826 63.783 1.00 58.88 175 GLY A O 1
ATOM 1454 N N . ILE A 1 176 ? -58.604 14.101 62.551 1.00 56.66 176 ILE A N 1
ATOM 1455 C CA . ILE A 1 176 ? -59.938 14.674 62.285 1.00 56.66 176 ILE A CA 1
ATOM 1456 C C . ILE A 1 176 ? -60.966 14.003 63.207 1.00 56.66 176 ILE A C 1
ATOM 1458 O O . ILE A 1 176 ? -61.120 12.783 63.191 1.00 56.66 176 ILE A O 1
ATOM 1462 N N . LYS A 1 177 ? -61.686 14.784 64.033 1.00 53.09 177 LYS A N 1
ATOM 1463 C CA . LYS A 1 177 ? -62.754 14.249 64.902 1.00 53.09 177 LYS A CA 1
ATOM 1464 C C . LYS A 1 177 ? -63.777 13.498 64.046 1.00 53.09 177 LYS A C 1
ATOM 1466 O O . LYS A 1 177 ? -64.316 14.069 63.097 1.00 53.09 177 LYS A O 1
ATOM 1471 N N . ALA A 1 178 ? -64.056 12.245 64.408 1.00 51.16 178 ALA A N 1
ATOM 1472 C CA . ALA A 1 178 ? -65.032 11.394 63.738 1.00 51.16 178 ALA A CA 1
ATOM 1473 C C . ALA A 1 178 ? -66.438 12.001 63.862 1.00 51.16 178 ALA A C 1
ATOM 1475 O O . ALA A 1 178 ? -67.187 11.729 64.796 1.00 51.16 178 ALA A O 1
ATOM 1476 N N . THR A 1 179 ? -66.792 12.867 62.919 1.00 54.03 179 THR A N 1
ATOM 1477 C CA . THR A 1 179 ? -68.186 13.230 62.690 1.00 54.03 179 THR A CA 1
ATOM 1478 C C . THR A 1 179 ? -68.772 12.053 61.924 1.00 54.03 179 THR A C 1
ATOM 1480 O O . THR A 1 179 ? -68.157 11.636 60.945 1.00 54.03 179 THR A O 1
ATOM 1483 N N . GLN A 1 180 ? -69.903 11.487 62.358 1.00 46.84 180 GLN A N 1
ATOM 1484 C CA . GLN A 1 180 ? -70.613 10.453 61.596 1.00 46.84 180 GLN A CA 1
ATOM 1485 C C . GLN A 1 180 ? -71.057 11.034 60.245 1.00 46.84 180 GLN A C 1
ATOM 1487 O O . GLN A 1 180 ? -72.164 11.533 60.078 1.00 46.84 180 GLN A O 1
ATOM 1492 N N . ARG A 1 181 ? -70.158 11.021 59.275 1.00 44.69 181 ARG A N 1
ATOM 1493 C CA . ARG A 1 181 ? -70.446 11.049 57.849 1.00 44.69 181 ARG A CA 1
ATOM 1494 C C . ARG A 1 181 ? -69.806 9.779 57.300 1.00 44.69 181 ARG A C 1
ATOM 1496 O O . ARG A 1 181 ? -68.883 9.260 57.925 1.00 44.69 181 ARG A O 1
ATOM 1503 N N . GLY A 1 182 ? -70.395 9.223 56.246 1.00 49.91 182 GLY A N 1
ATOM 1504 C CA . GLY A 1 182 ? -70.075 7.899 55.707 1.00 49.91 182 GLY A CA 1
ATOM 1505 C C . GLY A 1 182 ? -68.586 7.654 55.435 1.00 49.91 182 GLY A C 1
ATOM 1506 O O . GLY A 1 182 ? -67.733 8.517 55.638 1.00 49.91 182 GLY A O 1
ATOM 1507 N N . ARG A 1 183 ? -68.265 6.433 54.982 1.00 45.69 183 ARG A N 1
ATOM 1508 C CA . ARG A 1 183 ? -66.891 6.052 54.606 1.00 45.69 183 ARG A CA 1
ATOM 1509 C C . ARG A 1 183 ? -66.293 7.154 53.722 1.00 45.69 183 ARG A C 1
ATOM 1511 O O . ARG A 1 183 ? -66.972 7.658 52.837 1.00 45.69 183 ARG A O 1
ATOM 1518 N N . ALA A 1 184 ? -65.024 7.497 53.924 1.00 46.22 184 ALA A N 1
ATOM 1519 C CA . ALA A 1 184 ? -64.356 8.613 53.243 1.00 46.22 184 ALA A CA 1
ATOM 1520 C C . ALA A 1 184 ? -64.317 8.531 51.692 1.00 46.22 184 ALA A C 1
ATOM 1522 O O . ALA A 1 184 ? -63.832 9.455 51.049 1.00 46.22 184 ALA A O 1
ATOM 1523 N N . PHE A 1 185 ? -64.839 7.459 51.088 1.00 45.31 185 PHE A N 1
ATOM 1524 C CA . PHE A 1 185 ? -64.817 7.178 49.652 1.00 45.31 185 PHE A CA 1
ATOM 1525 C C . PHE A 1 185 ? -66.093 7.571 48.884 1.00 45.31 185 PHE A C 1
ATOM 1527 O O . PHE A 1 185 ? -66.256 7.161 47.741 1.00 45.31 185 PHE A O 1
ATOM 1534 N N . ASP A 1 186 ? -66.962 8.421 49.438 1.00 40.72 186 ASP A N 1
ATOM 1535 C CA . ASP A 1 186 ? -68.075 8.998 48.657 1.00 40.72 186 ASP A CA 1
ATOM 1536 C C . ASP A 1 186 ? -67.619 10.114 47.683 1.00 40.72 186 ASP A C 1
ATOM 1538 O O . ASP A 1 186 ? -68.441 10.718 46.993 1.00 40.72 186 ASP A O 1
ATOM 1542 N N . HIS A 1 187 ? -66.315 10.410 47.584 1.00 43.66 187 HIS A N 1
ATOM 1543 C CA . HIS A 1 187 ? -65.781 11.231 46.493 1.00 43.66 187 HIS A CA 1
ATOM 1544 C C . HIS A 1 187 ? -65.469 10.360 45.274 1.00 43.66 187 HIS A C 1
ATOM 1546 O O . HIS A 1 187 ? -64.530 9.566 45.280 1.00 43.66 187 HIS A O 1
ATOM 1552 N N . GLN A 1 188 ? -66.251 10.546 44.208 1.00 34.31 188 GLN A N 1
ATOM 1553 C CA . GLN A 1 188 ? -65.953 9.995 42.888 1.00 34.31 188 GLN A CA 1
ATOM 1554 C C . GLN A 1 188 ? -64.565 10.466 42.406 1.00 34.31 188 GLN A C 1
ATOM 1556 O O . GLN A 1 188 ? -64.193 11.622 42.650 1.00 34.31 188 GLN A O 1
ATOM 1561 N N . PRO A 1 189 ? -63.798 9.613 41.701 1.00 35.62 189 PRO A N 1
ATOM 1562 C CA . PRO A 1 189 ? -62.491 9.983 41.173 1.00 35.62 189 PRO A CA 1
ATOM 1563 C C . PRO A 1 189 ? -62.678 11.055 40.091 1.00 35.62 189 PRO A C 1
ATOM 1565 O O . PRO A 1 189 ? -63.161 10.775 38.998 1.00 35.62 189 PRO A O 1
ATOM 1568 N N . GLY A 1 190 ? -62.355 12.306 40.426 1.00 39.69 190 GLY A N 1
ATOM 1569 C CA . GLY A 1 190 ? -62.511 13.444 39.513 1.00 39.69 190 GLY A CA 1
ATOM 1570 C C . GLY A 1 190 ? -62.324 14.843 40.113 1.00 39.69 190 GLY A C 1
ATOM 1571 O O . GLY A 1 190 ? -62.204 15.797 39.353 1.00 39.69 190 GLY A O 1
ATOM 1572 N N . TYR A 1 191 ? -62.249 15.007 41.441 1.00 35.91 191 TYR A N 1
ATOM 1573 C CA . TYR A 1 191 ? -62.060 16.328 42.059 1.00 35.91 191 TYR A CA 1
ATOM 1574 C C . TYR A 1 191 ? -60.766 16.421 42.874 1.00 35.91 191 TYR A C 1
ATOM 1576 O O . TYR A 1 191 ? -60.609 15.801 43.922 1.00 35.91 191 TYR A O 1
ATOM 1584 N N . THR A 1 192 ? -59.834 17.249 42.400 1.00 33.06 192 THR A N 1
ATOM 1585 C CA . THR A 1 192 ? -58.600 17.607 43.107 1.00 33.06 192 THR A CA 1
ATOM 1586 C C . THR A 1 192 ? -58.899 18.502 44.314 1.00 33.06 192 THR A C 1
ATOM 1588 O O . THR A 1 192 ? -59.437 19.599 44.146 1.00 33.06 192 THR A O 1
ATOM 1591 N N . LEU A 1 193 ? -58.459 18.114 45.515 1.00 36.59 193 LEU A N 1
ATOM 1592 C CA . LEU A 1 193 ? -58.398 19.002 46.682 1.00 36.59 193 LEU A CA 1
ATOM 1593 C C . LEU A 1 193 ? -57.208 19.969 46.567 1.00 36.59 193 LEU A C 1
ATOM 1595 O O . LEU A 1 193 ? -56.228 19.887 47.297 1.00 36.59 193 LEU A O 1
ATOM 1599 N N . ARG A 1 194 ? -57.304 20.940 45.657 1.00 36.12 194 ARG A N 1
ATOM 1600 C CA . ARG A 1 194 ? -56.510 22.174 45.734 1.00 36.12 194 ARG A CA 1
ATOM 1601 C C . ARG A 1 194 ? -57.288 23.186 46.569 1.00 36.12 194 ARG A C 1
ATOM 1603 O O . ARG A 1 194 ? -58.000 23.993 45.983 1.00 36.12 194 ARG A O 1
ATOM 1610 N N . LYS A 1 195 ? -57.212 23.106 47.905 1.00 35.41 195 LYS A N 1
ATOM 1611 C CA . LYS A 1 195 ? -57.538 24.191 48.868 1.00 35.41 195 LYS A CA 1
ATOM 1612 C C . LYS A 1 195 ? -57.506 23.669 50.313 1.00 35.41 195 LYS A C 1
ATOM 1614 O O . LYS A 1 195 ? -58.559 23.568 50.920 1.00 35.41 195 LYS A O 1
ATOM 1619 N N . LEU A 1 196 ? -56.340 23.362 50.889 1.00 33.62 196 LEU A N 1
ATOM 1620 C CA . LEU A 1 196 ? -56.206 23.316 52.362 1.00 33.62 196 LEU A CA 1
ATOM 1621 C C . LEU A 1 196 ? -54.853 23.811 52.925 1.00 33.62 196 LEU A C 1
ATOM 1623 O O . LEU A 1 196 ? -54.694 23.822 54.139 1.00 33.62 196 LEU A O 1
ATOM 1627 N N . ASP A 1 197 ? -53.946 24.367 52.114 1.00 32.16 197 ASP A N 1
ATOM 1628 C CA . ASP A 1 197 ? -52.646 24.873 52.609 1.00 32.16 197 ASP A CA 1
ATOM 1629 C C . ASP A 1 197 ? -52.629 26.367 52.999 1.00 32.16 197 ASP A C 1
ATOM 1631 O O . ASP A 1 197 ? -51.586 27.016 52.973 1.00 32.16 197 ASP A O 1
ATOM 1635 N N . THR A 1 198 ? -53.763 26.962 53.389 1.00 35.69 198 THR A N 1
ATOM 1636 C CA . THR A 1 198 ? -53.812 28.392 53.781 1.00 35.69 198 THR A CA 1
ATOM 1637 C C . THR A 1 198 ? -54.218 28.682 55.228 1.00 35.69 198 THR A C 1
ATOM 1639 O O . THR A 1 198 ? -54.391 29.850 55.571 1.00 35.69 198 THR A O 1
ATOM 1642 N N . ILE A 1 199 ? -54.309 27.687 56.123 1.00 37.44 199 ILE A N 1
ATOM 1643 C CA . ILE A 1 199 ? -54.732 27.923 57.529 1.00 37.44 199 ILE A CA 1
ATOM 1644 C C . ILE A 1 199 ? -53.666 27.526 58.569 1.00 37.44 199 ILE A C 1
ATOM 1646 O O . ILE A 1 199 ? -53.967 27.295 59.733 1.00 37.44 199 ILE A O 1
ATOM 1650 N N . VAL A 1 200 ? -52.378 27.552 58.217 1.00 38.12 200 VAL A N 1
ATOM 1651 C CA . VAL A 1 200 ? -51.310 27.622 59.231 1.00 38.12 200 VAL A CA 1
ATOM 1652 C C . VAL A 1 200 ? -50.364 28.757 58.863 1.00 38.12 200 VAL A C 1
ATOM 1654 O O . VAL A 1 200 ? -49.483 28.619 58.021 1.00 38.12 200 VAL A O 1
ATOM 1657 N N . ARG A 1 201 ? -50.586 29.928 59.473 1.00 33.44 201 ARG A N 1
ATOM 1658 C CA . ARG A 1 201 ? -49.695 31.091 59.357 1.00 33.44 201 ARG A CA 1
ATOM 1659 C C . ARG A 1 201 ? -48.267 30.696 59.768 1.00 33.44 201 ARG A C 1
ATOM 1661 O O . ARG A 1 201 ? -48.087 30.317 60.927 1.00 33.44 201 ARG A O 1
ATOM 1668 N N . PRO A 1 202 ? -47.232 30.884 58.932 1.00 36.28 202 PRO A N 1
ATOM 1669 C CA . PRO A 1 202 ? -45.870 30.911 59.438 1.00 36.28 202 PRO A CA 1
ATOM 1670 C C . PRO A 1 202 ? -45.615 32.239 60.173 1.00 36.28 202 PRO A C 1
ATOM 1672 O O . PRO A 1 202 ? -45.974 33.321 59.699 1.00 36.28 202 PRO A O 1
ATOM 1675 N N . LYS A 1 203 ? -45.010 32.149 61.364 1.00 38.81 203 LYS A N 1
ATOM 1676 C CA . LYS A 1 203 ? -44.494 33.279 62.159 1.00 38.81 203 LYS A CA 1
ATOM 1677 C C . LYS A 1 203 ? -43.643 34.208 61.277 1.00 38.81 203 LYS A C 1
ATOM 1679 O O . LYS A 1 203 ? -42.761 33.737 60.562 1.00 38.81 203 LYS A O 1
ATOM 1684 N N . ARG A 1 204 ? -43.878 35.526 61.377 1.00 34.78 204 ARG A N 1
ATOM 1685 C CA . ARG A 1 204 ? -42.997 36.581 60.837 1.00 34.78 204 ARG A CA 1
ATOM 1686 C C . ARG A 1 204 ? -41.552 36.300 61.264 1.00 34.78 204 ARG A C 1
ATOM 1688 O O . ARG A 1 204 ? -41.289 36.220 62.460 1.00 34.78 204 ARG A O 1
ATOM 1695 N N . ARG A 1 205 ? -40.630 36.194 60.305 1.00 41.53 205 ARG A N 1
ATOM 1696 C CA . ARG A 1 205 ? -39.197 36.366 60.571 1.00 41.53 205 ARG A CA 1
ATOM 1697 C C . ARG A 1 205 ? -38.923 37.865 60.644 1.00 41.53 205 ARG A C 1
ATOM 1699 O O . ARG A 1 205 ? -39.226 38.592 59.699 1.00 41.53 205 ARG A O 1
ATOM 1706 N N . GLU A 1 206 ? -38.428 38.316 61.788 1.00 38.16 206 GLU A N 1
ATOM 1707 C CA . GLU A 1 206 ? -37.904 39.665 61.967 1.00 38.16 206 GLU A CA 1
ATOM 1708 C C . GLU A 1 206 ? -36.665 39.833 61.084 1.00 38.16 206 GLU A C 1
ATOM 1710 O O . GLU A 1 206 ? -35.761 38.999 61.083 1.00 38.16 206 GLU A O 1
ATOM 1715 N N . ILE A 1 207 ? -36.657 40.897 60.287 1.00 39.81 207 ILE A N 1
ATOM 1716 C CA . ILE A 1 207 ? -35.493 41.319 59.517 1.00 39.81 207 ILE A CA 1
ATOM 1717 C C . ILE A 1 207 ? -34.635 42.133 60.485 1.00 39.81 207 ILE A C 1
ATOM 1719 O O . ILE A 1 207 ? -34.927 43.304 60.725 1.00 39.81 207 ILE A O 1
ATOM 1723 N N . VAL A 1 208 ? -33.602 41.516 61.059 1.00 43.78 208 VAL A N 1
ATOM 1724 C CA . VAL A 1 208 ? -32.538 42.255 61.747 1.00 43.78 208 VAL A CA 1
ATOM 1725 C C . VAL A 1 208 ? -31.649 42.867 60.668 1.00 43.78 208 VAL A C 1
ATOM 1727 O O . VAL A 1 208 ? -30.985 42.165 59.907 1.00 43.78 208 VAL A O 1
ATOM 1730 N N . ARG A 1 209 ? -31.711 44.195 60.555 1.00 43.88 209 ARG A N 1
ATOM 1731 C CA . ARG A 1 209 ? -30.712 45.004 59.860 1.00 43.88 209 ARG A CA 1
ATOM 1732 C C . ARG A 1 209 ? -29.589 45.273 60.853 1.00 43.88 209 ARG A C 1
ATOM 1734 O O . ARG A 1 209 ? -29.768 46.135 61.706 1.00 43.88 209 ARG A O 1
ATOM 1741 N N . ASP A 1 210 ? -28.451 44.612 60.692 1.00 41.00 210 ASP A N 1
ATOM 1742 C CA . ASP A 1 210 ? -27.217 45.058 61.336 1.00 41.00 210 ASP A CA 1
ATOM 1743 C C . ASP A 1 210 ? -26.404 45.882 60.337 1.00 41.00 210 ASP A C 1
ATOM 1745 O O . ASP A 1 210 ? -25.812 45.387 59.378 1.00 41.00 210 ASP A O 1
ATOM 1749 N N . ASN A 1 211 ? -26.459 47.193 60.563 1.00 40.91 211 ASN A N 1
ATOM 1750 C CA . ASN A 1 211 ? -25.546 48.177 60.011 1.00 40.91 211 ASN A CA 1
ATOM 1751 C C . ASN A 1 211 ? -24.190 48.064 60.723 1.00 40.91 211 ASN A C 1
ATOM 1753 O O . ASN A 1 211 ? -24.142 48.121 61.942 1.00 40.91 211 ASN A O 1
ATOM 1757 N N . ALA A 1 212 ? -23.132 48.021 59.914 1.00 44.69 212 ALA A N 1
ATOM 1758 C CA . ALA A 1 212 ? -21.875 48.767 60.029 1.00 44.69 212 ALA A CA 1
ATOM 1759 C C . ALA A 1 212 ? -21.063 48.799 61.351 1.00 44.69 212 ALA A C 1
ATOM 1761 O O . ALA A 1 212 ? -21.557 49.098 62.430 1.00 44.69 212 ALA A O 1
ATOM 1762 N N . GLN A 1 213 ? -19.739 48.763 61.129 1.00 42.03 213 GLN A N 1
ATOM 1763 C CA . GLN A 1 213 ? -18.616 49.221 61.969 1.00 42.03 213 GLN A CA 1
ATOM 1764 C C . GLN A 1 213 ? -17.963 48.189 62.905 1.00 42.03 213 GLN A C 1
ATOM 1766 O O . GLN A 1 213 ? -18.454 47.930 63.995 1.00 42.03 213 GLN A O 1
ATOM 1771 N N . ASN A 1 214 ? -16.751 47.727 62.568 1.00 40.62 214 ASN A N 1
ATOM 1772 C CA . ASN A 1 214 ? -15.488 48.330 63.037 1.00 40.62 214 ASN A CA 1
ATOM 1773 C C . ASN A 1 214 ? -14.271 47.411 62.795 1.00 40.62 214 ASN A C 1
ATOM 1775 O O . ASN A 1 214 ? -14.307 46.256 63.200 1.00 40.62 214 ASN A O 1
ATOM 1779 N N . LYS A 1 215 ? -13.191 48.041 62.302 1.00 43.41 215 LYS A N 1
ATOM 1780 C CA . LYS A 1 215 ? -11.757 47.683 62.379 1.00 43.41 215 LYS A CA 1
ATOM 1781 C C . LYS A 1 215 ? -11.227 46.497 61.577 1.00 43.41 215 LYS A C 1
ATOM 1783 O O . LYS A 1 215 ? -11.596 45.344 61.864 1.00 43.41 215 LYS A O 1
#

Radius of gyration: 57.32 Å; Cα contacts (8 Å, |Δi|>4): 29; chains: 1; bounding box: 108×90×116 Å

Nearest PDB structures (foldseek):
  8qrk-assembly1_U  TM=5.867E-01  e=2.359E-06  Homo sapiens

pLDDT: mean 81.98, std 21.64, range [32.16, 98.44]

Secondary structure (DSSP, 8-state):
-PPPPTTGGG---PPPP--HHHHHHHHHHHHHHHHHHHHHHHHHHHHHHHSHHHHHHHHHHHHHHHHHHHHHHHHHHHHHHHHHHHHHHHHHHHHHHHHHHHHHHHHHHHHHHHHHHHHHHHHHHHHHHHTTS--SSSHHHHHHHHHHSPPP--EEE-TT--EEE-----SS-TTS---S---TT-S-TT------TTSSPPPPPP---------

Foldseek 3Di:
DDDDDPVVVPDDDDDDDDDPVVVVVVVVVVVVVVVVVVVVVVVVLVVCCVPPNNVVVVVVVVVVVVVVVVVVVVVVVVVVVVVVVVVVVVVVVVVVVVVVVVVVVVVVVVVVVVVVVVVVVVVVVVVVVVVVDDDPVCPVVVVVVCVVDPDDPDWDADPVRDIHDDDDDDQDDPPDPDDPDDGPPPDDPDDDPPDDPPPDDDDDDDDDDDDDDDD

InterPro domains:
  IPR026140 Small ribosomal subunit protein mS26 [PF14943] (6-162)
  IPR026140 Small ribosomal subunit protein mS26 [PTHR21035] (4-167)